Protein AF-A0A0Q4KIT4-F1 (afdb_monomer)

pLDDT: mean 71.2, std 20.8, range [32.53, 97.25]

Structure (mmCIF, N/CA/C/O backbone):
data_AF-A0A0Q4KIT4-F1
#
_entry.id   AF-A0A0Q4KIT4-F1
#
loop_
_atom_site.group_PDB
_atom_site.id
_atom_site.type_symbol
_atom_site.label_atom_id
_atom_site.label_alt_id
_atom_site.label_comp_id
_atom_site.label_asym_id
_atom_site.label_entity_id
_atom_site.label_seq_id
_atom_site.pdbx_PDB_ins_code
_atom_site.Cartn_x
_atom_site.Cartn_y
_atom_site.Cartn_z
_atom_site.occupancy
_atom_site.B_iso_or_equiv
_atom_site.auth_seq_id
_atom_site.auth_comp_id
_atom_site.auth_asym_id
_atom_site.auth_atom_id
_atom_site.pdbx_PDB_model_num
ATOM 1 N N . MET A 1 1 ? 17.415 61.884 -56.764 1.00 46.94 1 MET A N 1
ATOM 2 C CA . MET A 1 1 ? 16.977 60.509 -57.090 1.00 46.94 1 MET A CA 1
ATOM 3 C C . MET A 1 1 ? 18.066 59.821 -57.898 1.00 46.94 1 MET A C 1
ATOM 5 O O . MET A 1 1 ? 18.239 60.176 -59.055 1.00 46.94 1 MET A O 1
ATOM 9 N N . LYS A 1 2 ? 18.840 58.935 -57.262 1.00 39.75 2 LYS A N 1
ATOM 10 C CA . LYS A 1 2 ? 19.726 57.921 -57.867 1.00 39.75 2 LYS A CA 1
ATOM 11 C C . LYS A 1 2 ? 20.278 57.074 -56.714 1.00 39.75 2 LYS A C 1
ATOM 13 O O . LYS A 1 2 ? 21.119 57.544 -55.956 1.00 39.75 2 LYS A O 1
ATOM 18 N N . SER A 1 3 ? 19.701 55.887 -56.540 1.00 41.78 3 SER A N 1
ATOM 19 C CA . SER A 1 3 ? 20.171 54.854 -55.615 1.00 41.78 3 SER A CA 1
ATOM 20 C C . SER A 1 3 ? 21.555 54.370 -56.028 1.00 41.78 3 SER A C 1
ATOM 22 O O . SER A 1 3 ? 21.767 54.105 -57.210 1.00 41.78 3 SER A O 1
ATOM 24 N N . LEU A 1 4 ? 22.443 54.151 -55.058 1.00 41.38 4 LEU A N 1
ATOM 25 C CA . LEU A 1 4 ? 23.498 53.154 -55.197 1.00 41.38 4 LEU A CA 1
ATOM 26 C C . LEU A 1 4 ? 23.422 52.189 -54.014 1.00 41.38 4 LEU A C 1
ATOM 28 O O . LEU A 1 4 ? 23.307 52.582 -52.857 1.00 41.38 4 LEU A O 1
ATOM 32 N N . VAL A 1 5 ? 23.386 50.920 -54.389 1.00 39.62 5 VAL A N 1
ATOM 33 C CA . VAL A 1 5 ? 23.070 49.733 -53.607 1.00 39.62 5 VAL A CA 1
ATOM 34 C C . VAL A 1 5 ? 24.291 49.320 -52.782 1.00 39.62 5 VAL A C 1
ATOM 36 O O . VAL A 1 5 ? 25.372 49.142 -53.338 1.00 39.62 5 VAL A O 1
ATOM 39 N N . SER A 1 6 ? 24.114 49.137 -51.471 1.00 37.81 6 SER A N 1
ATOM 40 C CA . SER A 1 6 ? 25.098 48.462 -50.616 1.00 37.81 6 SER A CA 1
ATOM 41 C C . SER A 1 6 ? 25.093 46.962 -50.902 1.00 37.81 6 SER A C 1
ATOM 43 O O . SER A 1 6 ? 24.095 46.277 -50.682 1.00 37.81 6 SER A O 1
ATOM 45 N N . LEU A 1 7 ? 26.231 46.461 -51.374 1.00 34.62 7 LEU A N 1
ATOM 46 C CA . LEU A 1 7 ? 26.541 45.044 -51.518 1.00 34.62 7 LEU A CA 1
ATOM 47 C C . LEU A 1 7 ? 26.865 44.465 -50.129 1.00 34.62 7 LEU A C 1
ATOM 49 O O . LEU A 1 7 ? 27.940 44.713 -49.588 1.00 34.62 7 LEU A O 1
ATOM 53 N N . VAL A 1 8 ? 25.934 43.715 -49.537 1.00 40.38 8 VAL A N 1
ATOM 54 C CA . VAL A 1 8 ? 26.178 42.943 -48.308 1.00 40.38 8 VAL A CA 1
ATOM 55 C C . VAL A 1 8 ? 26.687 41.559 -48.702 1.00 40.38 8 VAL A C 1
ATOM 57 O O . VAL A 1 8 ? 25.965 40.760 -49.296 1.00 40.38 8 VAL A O 1
ATOM 60 N N . LEU A 1 9 ? 27.948 41.286 -48.374 1.00 35.91 9 LEU A N 1
ATOM 61 C CA . LEU A 1 9 ? 28.578 39.976 -48.501 1.00 35.91 9 LEU A CA 1
ATOM 62 C C . LEU A 1 9 ? 28.107 39.096 -47.328 1.00 35.91 9 LEU A C 1
ATOM 64 O O . LEU A 1 9 ? 28.528 39.298 -46.191 1.00 35.91 9 LEU A O 1
ATOM 68 N N . ILE A 1 10 ? 27.212 38.140 -47.583 1.00 42.31 10 ILE A N 1
ATOM 69 C CA . ILE A 1 10 ? 26.771 37.167 -46.574 1.00 42.31 10 ILE A CA 1
ATOM 70 C C . ILE A 1 10 ? 27.754 35.990 -46.593 1.00 42.31 10 ILE A C 1
ATOM 72 O O . ILE A 1 10 ? 27.738 35.174 -47.515 1.00 42.31 10 ILE A O 1
ATOM 76 N N . LEU A 1 11 ? 28.613 35.894 -45.574 1.00 40.62 11 LEU A N 1
ATOM 77 C CA . LEU A 1 11 ? 29.374 34.674 -45.293 1.00 40.62 11 LEU A CA 1
ATOM 78 C C . LEU A 1 11 ? 28.386 33.562 -44.906 1.00 40.62 11 LEU A C 1
ATOM 80 O O . LEU A 1 11 ? 27.768 33.613 -43.845 1.00 40.62 11 LEU A O 1
ATOM 84 N N . SER A 1 12 ? 28.247 32.549 -45.761 1.00 40.22 12 SER A N 1
ATOM 85 C CA . SER A 1 12 ? 27.583 31.293 -45.404 1.00 40.22 12 SER A CA 1
ATOM 86 C C . SER A 1 12 ? 28.529 30.457 -44.545 1.00 40.22 12 SER A C 1
ATOM 88 O O . SER A 1 12 ? 29.557 29.987 -45.030 1.00 40.22 12 SER A O 1
ATOM 90 N N . ALA A 1 13 ? 28.195 30.272 -43.269 1.00 49.78 13 ALA A N 1
ATOM 91 C CA . ALA A 1 13 ? 28.806 29.234 -42.445 1.00 49.78 13 ALA A CA 1
ATOM 92 C C . ALA A 1 13 ? 28.201 27.867 -42.825 1.00 49.78 13 ALA A C 1
ATOM 94 O O . ALA A 1 13 ? 26.991 27.794 -43.062 1.00 49.78 13 ALA A O 1
ATOM 95 N N . PRO A 1 14 ? 28.990 26.779 -42.884 1.00 43.34 14 PRO A N 1
ATOM 96 C CA . PRO A 1 14 ? 28.437 25.452 -43.098 1.00 43.34 14 PRO A CA 1
ATOM 97 C C . PRO A 1 14 ? 27.618 25.056 -41.869 1.00 43.34 14 PRO A C 1
ATOM 99 O O . PRO A 1 14 ? 28.140 24.974 -40.757 1.00 43.34 14 PRO A O 1
ATOM 102 N N . VAL A 1 15 ? 26.323 24.812 -42.075 1.00 44.78 15 VAL A N 1
ATOM 103 C CA . VAL A 1 15 ? 25.481 24.156 -41.079 1.00 44.78 15 VAL A CA 1
ATOM 104 C C . VAL A 1 15 ? 26.018 22.730 -40.938 1.00 44.78 15 VAL A C 1
ATOM 106 O O . VAL A 1 15 ? 25.915 21.905 -41.846 1.00 44.78 15 VAL A O 1
ATOM 109 N N . THR A 1 16 ? 26.685 22.438 -39.828 1.00 45.00 16 THR A N 1
ATOM 110 C CA . THR A 1 16 ? 26.920 21.058 -39.419 1.00 45.00 16 THR A CA 1
ATOM 111 C C . THR A 1 16 ? 25.546 20.479 -39.119 1.00 45.00 16 THR A C 1
ATOM 113 O O . THR A 1 16 ? 24.891 20.890 -38.162 1.00 45.00 16 THR A O 1
ATOM 116 N N . ALA A 1 17 ? 25.070 19.581 -39.982 1.00 44.62 17 ALA A N 1
ATOM 117 C CA . ALA A 1 17 ? 23.873 18.798 -39.727 1.00 44.62 17 ALA A CA 1
ATOM 118 C C . ALA A 1 17 ? 24.091 18.036 -38.415 1.00 44.62 17 ALA A C 1
ATOM 120 O O . ALA A 1 17 ? 24.861 17.080 -38.355 1.00 44.62 17 ALA A O 1
ATOM 121 N N . GLN A 1 18 ? 23.475 18.522 -37.343 1.00 43.28 18 GLN A N 1
ATOM 122 C CA . GLN A 1 18 ? 23.481 17.841 -36.064 1.00 43.28 18 GLN A CA 1
ATOM 123 C C . GLN A 1 18 ? 22.570 16.626 -36.210 1.00 43.28 18 GLN A C 1
ATOM 125 O O . GLN A 1 18 ? 21.356 16.762 -36.364 1.00 43.28 18 GLN A O 1
ATOM 130 N N . GLU A 1 19 ? 23.185 15.446 -36.244 1.00 43.25 19 GLU A N 1
ATOM 131 C CA . GLU A 1 19 ? 22.492 14.164 -36.272 1.00 43.25 19 GLU A CA 1
ATOM 132 C C . GLU A 1 19 ? 21.469 14.134 -35.122 1.00 43.25 19 GLU A C 1
ATOM 134 O O . GLU A 1 19 ? 21.831 14.445 -33.978 1.00 43.25 19 GLU A O 1
ATOM 139 N N . PRO A 1 20 ? 20.182 13.839 -35.392 1.00 50.75 20 PRO A N 1
ATOM 140 C CA . PRO A 1 20 ? 19.193 13.747 -34.332 1.00 50.75 20 PRO A CA 1
ATOM 141 C C . PRO A 1 20 ? 19.645 12.665 -33.342 1.00 50.75 20 PRO A C 1
ATOM 143 O O . PRO A 1 20 ? 20.083 11.595 -33.779 1.00 50.75 20 PRO A O 1
ATOM 146 N N . PRO A 1 21 ? 19.560 12.909 -32.019 1.00 55.81 21 PRO A N 1
ATOM 147 C CA . PRO A 1 21 ? 19.886 11.878 -31.046 1.00 55.81 21 PRO A CA 1
ATOM 148 C C . PRO A 1 21 ? 19.030 10.642 -31.351 1.00 55.81 21 PRO A C 1
ATOM 150 O O . PRO A 1 21 ? 17.854 10.805 -31.698 1.00 55.81 21 PRO A O 1
ATOM 153 N N . PRO A 1 22 ? 19.594 9.423 -31.262 1.00 54.50 22 PRO A N 1
ATOM 154 C CA . PRO A 1 22 ? 18.859 8.207 -31.566 1.00 54.50 22 PRO A CA 1
ATOM 155 C C . PRO A 1 22 ? 17.566 8.206 -30.757 1.00 54.50 22 PRO A C 1
ATOM 157 O O . PRO A 1 22 ? 17.586 8.258 -29.526 1.00 54.50 22 PRO A O 1
ATOM 160 N N . GLY A 1 23 ? 16.441 8.226 -31.472 1.00 46.50 23 GLY A N 1
ATOM 161 C CA . GLY A 1 23 ? 15.126 8.213 -30.863 1.00 46.50 23 GLY A CA 1
ATOM 162 C C . GLY A 1 23 ? 14.994 6.947 -30.036 1.00 46.50 23 GLY A C 1
ATOM 163 O O . GLY A 1 23 ? 15.114 5.841 -30.565 1.00 46.50 23 GLY A O 1
ATOM 164 N N . ASP A 1 24 ? 14.755 7.113 -28.738 1.00 60.31 24 ASP A N 1
ATOM 165 C CA . ASP A 1 24 ? 14.265 6.032 -27.903 1.00 60.31 24 ASP A CA 1
ATOM 166 C C . ASP A 1 24 ? 12.986 5.517 -28.564 1.00 60.31 24 ASP A C 1
ATOM 168 O O . ASP A 1 24 ? 11.956 6.197 -28.576 1.00 60.31 24 ASP A O 1
ATOM 172 N N . GLY A 1 25 ? 13.081 4.341 -29.189 1.00 61.88 25 GLY A N 1
ATOM 173 C CA . GLY A 1 25 ? 11.941 3.669 -29.799 1.00 61.88 25 GLY A CA 1
ATOM 174 C C . GLY A 1 25 ? 10.791 3.523 -28.796 1.00 61.88 25 GLY A C 1
ATOM 175 O O . GLY A 1 25 ? 10.980 3.754 -27.600 1.00 61.88 25 GLY A O 1
ATOM 176 N N . PRO A 1 26 ? 9.587 3.133 -29.247 1.00 49.41 26 PRO A N 1
ATOM 177 C CA . PRO A 1 26 ? 8.405 3.080 -28.395 1.00 49.41 26 PRO A CA 1
ATOM 178 C C . PRO A 1 26 ? 8.686 2.272 -27.122 1.00 49.41 26 PRO A C 1
ATOM 180 O O . PRO A 1 26 ? 8.769 1.042 -27.131 1.00 49.41 26 PRO A O 1
ATOM 183 N N . ARG A 1 27 ? 8.864 2.987 -26.007 1.00 54.00 27 ARG A N 1
ATOM 184 C CA . ARG A 1 27 ? 9.066 2.388 -24.695 1.00 54.00 27 ARG A CA 1
ATOM 185 C C . ARG A 1 27 ? 7.717 1.873 -24.229 1.00 54.00 27 ARG A C 1
ATOM 187 O O . ARG A 1 27 ? 6.770 2.641 -24.069 1.00 54.00 27 ARG A O 1
ATOM 194 N N . GLY A 1 28 ? 7.623 0.565 -24.002 1.00 42.19 28 GLY A N 1
ATOM 195 C CA . GLY A 1 28 ? 6.468 0.005 -23.311 1.00 42.19 28 GLY A CA 1
ATOM 196 C C . GLY A 1 28 ? 6.307 0.708 -21.961 1.00 42.19 28 GLY A C 1
ATOM 197 O O . GLY A 1 28 ? 7.294 0.918 -21.258 1.00 42.19 28 GLY A O 1
ATOM 198 N N . SER A 1 29 ? 5.073 1.021 -21.565 1.00 52.59 29 SER A N 1
ATOM 199 C CA . SER A 1 29 ? 4.697 1.702 -20.306 1.00 52.59 29 SER A CA 1
ATOM 200 C C . SER A 1 29 ? 5.135 0.986 -19.010 1.00 52.59 29 SER A C 1
ATOM 202 O O . SER A 1 29 ? 4.775 1.384 -17.903 1.00 52.59 29 SER A O 1
ATOM 204 N N . SER A 1 30 ? 5.914 -0.088 -19.142 1.00 46.91 30 SER A N 1
ATOM 205 C CA . SER A 1 30 ? 6.527 -0.869 -18.069 1.00 46.91 30 SER A CA 1
ATOM 206 C C . SER A 1 30 ? 8.003 -0.530 -17.828 1.00 46.91 30 SER A C 1
ATOM 208 O O . SER A 1 30 ? 8.561 -0.993 -16.836 1.00 46.91 30 SER A O 1
ATOM 210 N N . GLN A 1 31 ? 8.652 0.246 -18.704 1.00 42.28 31 GLN A N 1
ATOM 211 C CA . GLN A 1 31 ? 10.050 0.634 -18.518 1.00 42.28 31 GLN A CA 1
ATOM 212 C C . GLN A 1 31 ? 10.141 1.889 -17.648 1.00 42.28 31 GLN A C 1
ATOM 214 O O . GLN A 1 31 ? 9.810 2.993 -18.069 1.00 42.28 31 GLN A O 1
ATOM 219 N N . ILE A 1 32 ? 10.567 1.682 -16.407 1.00 49.53 32 ILE A N 1
ATOM 220 C CA . ILE A 1 32 ? 10.890 2.733 -15.444 1.00 49.53 32 ILE A CA 1
ATOM 221 C C . ILE A 1 32 ? 12.335 3.179 -15.708 1.00 49.53 32 ILE A C 1
ATOM 223 O O . ILE A 1 32 ? 13.189 2.343 -16.016 1.00 49.53 32 ILE A O 1
ATOM 227 N N . ALA A 1 33 ? 12.621 4.476 -15.580 1.00 41.47 33 ALA A N 1
ATOM 228 C CA . ALA A 1 33 ? 13.988 4.985 -15.633 1.00 41.47 33 ALA A CA 1
ATOM 229 C C . ALA A 1 33 ? 14.858 4.324 -14.544 1.00 41.47 33 ALA A C 1
ATOM 231 O O . ALA A 1 33 ? 14.407 4.091 -13.419 1.00 41.47 33 ALA A O 1
ATOM 232 N N . ALA A 1 34 ? 16.116 4.017 -14.865 1.00 32.91 34 ALA A N 1
ATOM 233 C CA . ALA A 1 34 ? 17.053 3.448 -13.902 1.00 32.91 34 ALA A CA 1
ATOM 234 C C . ALA A 1 34 ? 17.213 4.396 -12.694 1.00 32.91 34 ALA A C 1
ATOM 236 O O . ALA A 1 34 ? 17.776 5.478 -12.827 1.00 32.91 34 ALA A O 1
ATOM 237 N N . GLY A 1 35 ? 16.693 3.997 -11.527 1.00 39.31 35 GLY A N 1
ATOM 238 C CA . GLY A 1 35 ? 16.792 4.751 -10.268 1.00 39.31 35 GLY A CA 1
ATOM 239 C C . GLY A 1 35 ? 15.460 5.078 -9.581 1.00 39.31 35 GLY A C 1
ATOM 240 O O . GLY A 1 35 ? 15.461 5.385 -8.391 1.00 39.31 35 GLY A O 1
ATOM 241 N N . GLU A 1 36 ? 14.316 4.962 -10.262 1.00 44.75 36 GLU A N 1
ATOM 242 C CA . GLU A 1 36 ? 13.014 5.215 -9.632 1.00 44.75 36 GLU A CA 1
ATOM 243 C C . GLU A 1 36 ? 12.508 3.958 -8.901 1.00 44.75 36 GLU A C 1
ATOM 245 O O . GLU A 1 36 ? 11.977 3.009 -9.483 1.00 44.75 36 GLU A O 1
ATOM 250 N N . ALA A 1 37 ? 12.714 3.927 -7.582 1.00 52.34 37 ALA A N 1
ATOM 251 C CA . ALA A 1 37 ? 12.231 2.848 -6.730 1.00 52.34 37 ALA A CA 1
ATOM 252 C C . ALA A 1 37 ? 10.699 2.915 -6.597 1.00 52.34 37 ALA A C 1
ATOM 254 O O . ALA A 1 37 ? 10.146 3.743 -5.866 1.00 52.34 37 ALA A O 1
ATOM 255 N N . ARG A 1 38 ? 9.997 2.011 -7.287 1.00 69.88 38 ARG A N 1
ATOM 256 C CA . ARG A 1 38 ? 8.551 1.827 -7.131 1.00 69.88 38 ARG A CA 1
ATOM 257 C C . ARG A 1 38 ? 8.290 1.104 -5.813 1.00 69.88 38 ARG A C 1
ATOM 259 O O . ARG A 1 38 ? 8.473 -0.105 -5.714 1.00 69.88 38 ARG A O 1
ATOM 266 N N . PHE A 1 39 ? 7.882 1.848 -4.792 1.00 84.12 39 PHE A N 1
ATOM 267 C CA . PHE A 1 39 ? 7.418 1.240 -3.553 1.00 84.12 39 PHE A CA 1
ATOM 268 C C . PHE A 1 39 ? 6.044 0.601 -3.787 1.00 84.12 39 PHE A C 1
ATOM 270 O O . PHE A 1 39 ? 5.088 1.304 -4.121 1.00 84.12 39 PHE A O 1
ATOM 277 N N . ASP A 1 40 ? 5.961 -0.717 -3.632 1.00 90.69 40 ASP A N 1
ATOM 278 C CA . ASP A 1 40 ? 4.735 -1.509 -3.746 1.00 90.69 40 ASP A CA 1
ATOM 279 C C . ASP A 1 40 ? 4.874 -2.757 -2.869 1.00 90.69 40 ASP A C 1
ATOM 281 O O . ASP A 1 40 ? 5.637 -3.674 -3.186 1.00 90.69 40 ASP A O 1
ATOM 285 N N . VAL A 1 41 ? 4.189 -2.765 -1.729 1.00 9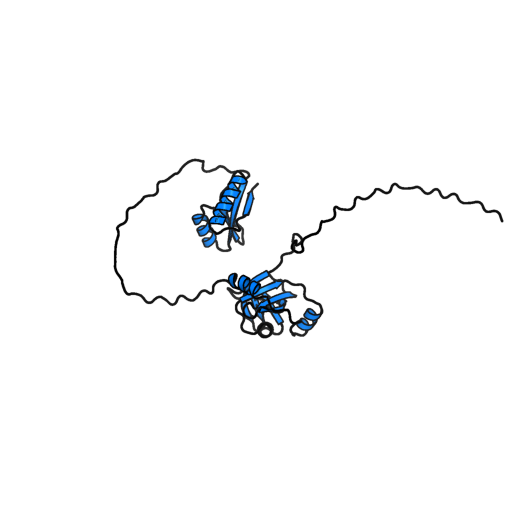2.38 41 VAL A N 1
ATOM 286 C CA . VAL A 1 41 ? 4.271 -3.844 -0.739 1.00 92.38 41 VAL A CA 1
ATOM 287 C C . VAL A 1 41 ? 2.891 -4.393 -0.434 1.00 92.38 41 VAL A C 1
ATOM 289 O O . VAL A 1 41 ? 1.896 -3.674 -0.434 1.00 92.38 41 VAL A O 1
ATOM 292 N N . VAL A 1 42 ? 2.841 -5.688 -0.145 1.00 93.88 42 VAL A N 1
ATOM 293 C CA . VAL A 1 42 ? 1.629 -6.389 0.275 1.00 93.88 42 VAL A CA 1
ATOM 294 C C . VAL A 1 42 ? 1.905 -7.040 1.616 1.00 93.88 42 VAL A C 1
ATOM 296 O O . VAL A 1 42 ? 2.927 -7.704 1.782 1.00 93.88 42 VAL A O 1
ATOM 299 N N . GLY A 1 43 ? 1.005 -6.868 2.572 1.00 93.00 43 GLY A N 1
ATOM 300 C CA . GLY A 1 43 ? 1.175 -7.433 3.902 1.00 93.00 43 GLY A CA 1
ATOM 301 C C . GLY A 1 43 ? 0.011 -7.108 4.816 1.00 93.00 43 GLY A C 1
ATOM 302 O O . GLY A 1 43 ? -1.026 -6.633 4.364 1.00 93.00 43 GLY A O 1
ATOM 303 N N . ARG A 1 44 ? 0.176 -7.384 6.108 1.00 93.50 44 ARG A N 1
ATOM 304 C CA . ARG A 1 44 ? -0.838 -7.041 7.108 1.00 93.50 44 ARG A CA 1
ATOM 305 C C . ARG A 1 44 ? -0.692 -5.591 7.547 1.00 93.50 44 ARG A C 1
ATOM 307 O O . ARG A 1 44 ? 0.433 -5.146 7.781 1.00 93.50 44 ARG A O 1
ATOM 314 N N . ALA A 1 45 ? -1.808 -4.890 7.672 1.00 93.44 45 ALA A N 1
ATOM 315 C CA . ALA A 1 45 ? -1.866 -3.602 8.348 1.00 93.44 45 ALA A CA 1
ATOM 316 C C . ALA A 1 45 ? -2.412 -3.765 9.768 1.00 93.44 45 ALA A C 1
ATOM 318 O O . ALA A 1 45 ? -2.897 -4.830 10.141 1.00 93.44 45 ALA A O 1
ATOM 319 N N . ASP A 1 46 ? -2.257 -2.725 10.570 1.00 94.12 46 ASP A N 1
ATOM 320 C CA . ASP A 1 46 ? -3.068 -2.518 11.765 1.00 94.12 46 ASP A CA 1
ATOM 321 C C . ASP A 1 46 ? -3.544 -1.067 11.796 1.00 94.12 46 ASP A C 1
ATOM 323 O O . ASP A 1 46 ? -3.141 -0.258 10.953 1.00 94.12 46 ASP A O 1
ATOM 327 N N . VAL A 1 47 ? -4.381 -0.732 12.772 1.00 93.69 47 VAL A N 1
ATOM 328 C CA . VAL A 1 47 ? -4.912 0.624 12.935 1.00 93.69 47 VAL A CA 1
ATOM 329 C C . VAL A 1 47 ? -4.139 1.378 14.019 1.00 93.69 47 VAL A C 1
ATOM 331 O O . VAL A 1 47 ? -3.901 0.855 15.104 1.00 93.69 47 VAL A O 1
ATOM 334 N N . ALA A 1 48 ? -3.764 2.623 13.732 1.00 90.94 48 ALA A N 1
ATOM 335 C CA . ALA A 1 48 ? -3.157 3.559 14.667 1.00 90.94 48 ALA A CA 1
ATOM 336 C C . ALA A 1 48 ? -4.128 4.696 15.011 1.00 90.94 48 ALA A C 1
ATOM 338 O O . ALA A 1 48 ? -4.859 5.204 14.156 1.00 90.94 48 ALA A O 1
ATOM 339 N N . GLN A 1 49 ? -4.097 5.123 16.274 1.00 90.25 49 GLN A N 1
ATOM 340 C CA . GLN A 1 49 ? -4.853 6.268 16.783 1.00 90.25 49 GLN A CA 1
ATOM 341 C C . GLN A 1 49 ? -4.211 7.575 16.293 1.00 90.25 49 GLN A C 1
ATOM 343 O O . GLN A 1 49 ? -3.436 8.208 17.005 1.00 90.25 49 GLN A O 1
ATOM 348 N N . MET A 1 50 ? -4.510 7.957 15.052 1.00 89.75 50 MET A N 1
ATOM 349 C CA . MET A 1 50 ? -4.088 9.225 14.457 1.00 89.75 50 MET A CA 1
ATOM 350 C C . MET A 1 50 ? -5.229 9.831 13.626 1.00 89.75 50 MET A C 1
ATOM 352 O O . MET A 1 50 ? -5.942 9.075 12.961 1.00 89.75 50 MET A O 1
ATOM 356 N N . PRO A 1 51 ? -5.431 11.160 13.671 1.00 87.81 51 PRO A N 1
ATOM 357 C CA . PRO A 1 51 ? -6.525 11.816 12.960 1.00 87.81 51 PRO A CA 1
ATOM 358 C C . PRO A 1 51 ? -6.223 11.989 11.468 1.00 87.81 51 PRO A C 1
ATOM 360 O O . PRO A 1 51 ? -5.066 12.134 11.072 1.00 87.81 51 PRO A O 1
ATOM 363 N N . GLY A 1 52 ? -7.271 12.065 10.648 1.00 93.00 52 GLY A N 1
ATOM 364 C CA . GLY A 1 52 ? -7.181 12.286 9.207 1.00 93.00 52 GLY A CA 1
ATOM 365 C C . GLY A 1 52 ? -6.821 11.020 8.436 1.00 93.00 52 GLY A C 1
ATOM 366 O O . GLY A 1 52 ? -6.669 9.943 9.002 1.00 93.00 52 GLY A O 1
ATOM 367 N N . ILE A 1 53 ? -6.664 11.126 7.117 1.00 96.25 53 ILE A N 1
ATOM 368 C CA . ILE A 1 53 ? -6.397 9.976 6.241 1.00 96.25 53 ILE A CA 1
ATOM 369 C C . ILE A 1 53 ? -4.883 9.777 6.076 1.00 96.25 53 ILE A C 1
ATOM 371 O O . ILE A 1 53 ? -4.247 10.392 5.212 1.00 96.25 53 ILE A O 1
ATOM 375 N N . PHE A 1 54 ? -4.305 8.910 6.910 1.00 96.25 54 PHE A N 1
ATOM 376 C CA . PHE A 1 54 ? -2.865 8.659 6.960 1.00 96.25 54 PHE A CA 1
ATOM 377 C C . PHE A 1 54 ? -2.516 7.174 6.909 1.00 96.25 54 PHE A C 1
ATOM 379 O O . PHE A 1 54 ? -3.283 6.301 7.321 1.00 96.25 54 PHE A O 1
ATOM 386 N N . VAL A 1 55 ? -1.303 6.914 6.429 1.00 96.75 55 VAL A N 1
ATOM 387 C CA . VAL A 1 55 ? -0.628 5.625 6.513 1.00 96.75 55 VAL A CA 1
ATOM 388 C C . VAL A 1 55 ? 0.822 5.824 6.944 1.00 96.75 55 VAL A C 1
ATOM 390 O O . VAL A 1 55 ? 1.530 6.672 6.407 1.00 96.75 55 VAL A O 1
ATOM 393 N N . ILE A 1 56 ? 1.281 5.013 7.887 1.00 96.12 56 ILE A N 1
ATOM 394 C CA . ILE A 1 56 ? 2.700 4.836 8.208 1.00 96.12 56 ILE A CA 1
ATOM 395 C C . ILE A 1 56 ? 3.128 3.534 7.544 1.00 96.12 56 ILE A C 1
ATOM 397 O O . ILE A 1 56 ? 2.453 2.520 7.711 1.00 96.12 56 ILE A O 1
ATOM 401 N N . ALA A 1 57 ? 4.223 3.520 6.787 1.00 92.19 57 ALA A N 1
ATOM 402 C CA . ALA A 1 57 ? 4.687 2.307 6.119 1.00 92.19 57 ALA A CA 1
ATOM 403 C C . ALA A 1 57 ? 6.214 2.262 6.006 1.00 92.19 57 ALA A C 1
ATOM 405 O O . ALA A 1 57 ? 6.864 3.246 5.652 1.00 92.19 57 ALA A O 1
ATOM 406 N N . ARG A 1 58 ? 6.798 1.088 6.283 1.00 80.00 58 ARG A N 1
ATOM 407 C CA . ARG A 1 58 ? 8.259 0.907 6.284 1.00 80.00 58 ARG A CA 1
ATOM 408 C C . ARG A 1 58 ? 8.811 1.125 4.882 1.00 80.00 58 ARG A C 1
ATOM 410 O O . ARG A 1 58 ? 8.445 0.388 3.976 1.00 80.00 58 ARG A O 1
ATOM 417 N N . GLY A 1 59 ? 9.730 2.075 4.722 1.00 81.06 59 GLY A N 1
ATOM 418 C CA . GLY A 1 59 ? 10.393 2.359 3.443 1.00 81.06 59 GLY A CA 1
ATOM 419 C C . GLY A 1 59 ? 9.654 3.346 2.531 1.00 81.06 59 GLY A C 1
ATOM 420 O O . GLY A 1 59 ? 10.119 3.588 1.418 1.00 81.06 59 GLY A O 1
ATOM 421 N N . LEU A 1 60 ? 8.544 3.936 2.988 1.00 84.94 60 LEU A N 1
ATOM 422 C CA . LEU A 1 60 ? 7.933 5.109 2.361 1.00 84.94 60 LEU A CA 1
ATOM 423 C C . LEU A 1 60 ? 8.383 6.382 3.097 1.00 84.94 60 LEU A C 1
ATOM 425 O O . LEU A 1 60 ? 8.250 6.438 4.317 1.00 84.94 60 LEU A O 1
ATOM 429 N N . PRO A 1 61 ? 8.893 7.409 2.394 1.00 81.44 61 PRO A N 1
ATOM 430 C CA . PRO A 1 61 ? 9.244 8.675 3.026 1.00 81.44 61 PRO A CA 1
ATOM 431 C C . PRO A 1 61 ? 7.983 9.442 3.445 1.00 81.44 61 PRO A C 1
ATOM 433 O O . PRO A 1 61 ? 7.046 9.587 2.650 1.00 81.44 61 PRO A O 1
ATOM 436 N N . ALA A 1 62 ? 7.987 9.959 4.674 1.00 88.38 62 ALA A N 1
ATOM 437 C CA . ALA A 1 62 ? 6.939 10.835 5.184 1.00 88.38 62 ALA A CA 1
ATOM 438 C C . ALA A 1 62 ? 6.767 12.094 4.313 1.00 88.38 62 ALA A C 1
ATOM 440 O O . ALA A 1 62 ? 7.698 12.541 3.639 1.00 88.38 62 ALA A O 1
ATOM 441 N N . GLY A 1 63 ? 5.556 12.655 4.301 1.00 85.12 63 GLY A N 1
ATOM 442 C CA . GLY A 1 63 ? 5.193 13.808 3.465 1.00 85.12 63 GLY A CA 1
ATOM 443 C C . GLY A 1 63 ? 4.872 13.460 2.005 1.00 85.12 63 GLY A C 1
ATOM 444 O O . GLY A 1 63 ? 4.530 14.345 1.221 1.00 85.12 63 GLY A O 1
ATOM 445 N N . GLY A 1 64 ? 4.967 12.181 1.629 1.00 90.25 64 GLY A N 1
ATOM 446 C CA . GLY A 1 64 ? 4.485 11.661 0.352 1.00 90.25 64 GLY A CA 1
ATOM 447 C C . GLY A 1 64 ? 3.028 11.191 0.399 1.00 90.25 64 GLY A C 1
ATOM 448 O O . GLY A 1 64 ? 2.315 11.384 1.383 1.00 90.25 64 GLY A O 1
ATOM 449 N N . TYR A 1 65 ? 2.611 10.504 -0.665 1.00 94.44 65 TYR A N 1
ATOM 450 C CA . TYR A 1 65 ? 1.284 9.900 -0.778 1.00 94.44 65 TYR A CA 1
ATOM 451 C C . TYR A 1 65 ? 1.389 8.422 -1.140 1.00 94.44 65 TYR A C 1
ATOM 453 O O . TYR A 1 65 ? 2.281 7.998 -1.890 1.00 94.44 65 TYR A O 1
ATOM 461 N N . ALA A 1 66 ? 0.446 7.640 -0.631 1.00 95.19 66 ALA A N 1
ATOM 462 C CA . ALA A 1 66 ? 0.333 6.229 -0.942 1.00 95.19 66 ALA A CA 1
ATOM 463 C C . ALA A 1 66 ? -1.092 5.871 -1.357 1.00 95.19 66 ALA A C 1
ATOM 465 O O . ALA A 1 66 ? -2.070 6.319 -0.768 1.00 95.19 66 ALA A O 1
ATOM 466 N N . GLU A 1 67 ? -1.188 5.025 -2.372 1.00 94.88 67 GLU A N 1
ATOM 467 C CA . GLU A 1 67 ? -2.389 4.280 -2.699 1.00 94.88 67 GLU A CA 1
ATOM 468 C C . GLU A 1 67 ? -2.447 3.051 -1.796 1.00 94.88 67 GLU A C 1
ATOM 470 O O . GLU A 1 67 ? -1.539 2.213 -1.814 1.00 94.88 67 GLU A O 1
ATOM 475 N N . VAL A 1 68 ? -3.511 2.947 -1.008 1.00 95.62 68 VAL A N 1
ATOM 476 C CA . VAL A 1 68 ? -3.752 1.824 -0.104 1.00 95.62 68 VAL A CA 1
ATOM 477 C C . VAL A 1 68 ? -4.971 1.070 -0.600 1.00 95.62 68 VAL A C 1
ATOM 479 O O . VAL A 1 68 ? -6.036 1.657 -0.753 1.00 95.62 68 VAL A O 1
ATOM 482 N N . THR A 1 69 ? -4.815 -0.226 -0.856 1.00 95.44 69 THR A N 1
ATOM 483 C CA . THR A 1 69 ? -5.921 -1.121 -1.220 1.00 95.44 69 THR A CA 1
ATOM 484 C C . THR A 1 69 ? -6.145 -2.130 -0.108 1.00 95.44 69 THR A C 1
ATOM 486 O O . THR A 1 69 ? -5.234 -2.899 0.210 1.00 95.44 69 THR A O 1
ATOM 489 N N . ALA A 1 70 ? -7.351 -2.159 0.454 1.00 95.69 70 ALA A N 1
ATOM 490 C CA . ALA A 1 70 ? -7.767 -3.209 1.372 1.00 95.69 70 ALA A CA 1
ATOM 491 C C . ALA A 1 70 ? -8.036 -4.486 0.578 1.00 95.69 70 ALA A C 1
ATOM 493 O O . ALA A 1 70 ? -8.848 -4.508 -0.345 1.00 95.69 70 ALA A O 1
ATOM 494 N N . LEU A 1 71 ? -7.336 -5.567 0.917 1.00 94.19 71 LEU A N 1
ATOM 495 C CA . LEU A 1 71 ? -7.446 -6.803 0.153 1.00 94.19 71 LEU A CA 1
ATOM 496 C C . LEU A 1 71 ? -8.736 -7.552 0.440 1.00 94.19 71 LEU A C 1
ATOM 498 O O . LEU A 1 71 ? -9.112 -8.376 -0.380 1.00 94.19 71 LEU A O 1
ATOM 502 N N . ASP A 1 72 ? -9.411 -7.294 1.555 1.00 90.56 72 ASP A N 1
ATOM 503 C CA . ASP A 1 72 ? -10.659 -7.973 1.905 1.00 90.56 72 ASP A CA 1
ATOM 504 C C . ASP A 1 72 ? -11.844 -7.377 1.135 1.00 90.56 72 ASP A C 1
ATOM 506 O O . ASP A 1 72 ? -12.585 -8.118 0.491 1.00 90.56 72 ASP A O 1
ATOM 510 N N . THR A 1 73 ? -11.947 -6.045 1.103 1.00 90.06 73 THR A N 1
ATOM 511 C CA . THR A 1 73 ? -13.036 -5.310 0.437 1.00 90.06 73 THR A CA 1
ATOM 512 C C . THR A 1 73 ? -12.745 -4.969 -1.022 1.00 90.06 73 THR A C 1
ATOM 514 O O . THR A 1 73 ? -13.671 -4.754 -1.794 1.00 90.06 73 THR A O 1
ATOM 517 N N . GLY A 1 74 ? -11.471 -4.906 -1.415 1.00 92.88 74 GLY A N 1
ATOM 518 C CA . GLY A 1 74 ? -11.054 -4.387 -2.717 1.00 92.88 74 GLY A CA 1
ATOM 519 C C . GLY A 1 74 ? -10.992 -2.866 -2.794 1.00 92.88 74 GLY A C 1
ATOM 520 O O . GLY A 1 74 ? -10.516 -2.345 -3.800 1.00 92.88 74 GLY A O 1
ATOM 521 N N . ARG A 1 75 ? -11.415 -2.160 -1.742 1.00 94.12 75 ARG A N 1
ATOM 522 C CA . ARG A 1 75 ? -11.494 -0.703 -1.742 1.00 94.12 75 ARG A CA 1
ATOM 523 C C . ARG A 1 75 ? -10.110 -0.074 -1.738 1.00 94.12 75 ARG A C 1
ATOM 525 O O . ARG A 1 75 ? -9.211 -0.534 -1.027 1.00 94.12 75 ARG A O 1
ATOM 532 N N . THR A 1 76 ? -9.964 1.009 -2.492 1.00 94.06 76 THR A N 1
ATOM 533 C CA . THR A 1 76 ? -8.698 1.726 -2.647 1.00 94.06 76 THR A CA 1
ATOM 534 C C . THR A 1 76 ? -8.850 3.200 -2.283 1.00 94.06 76 THR A C 1
ATOM 536 O O . THR A 1 76 ? -9.810 3.849 -2.686 1.00 94.06 76 THR A O 1
ATOM 539 N N . ILE A 1 77 ? -7.873 3.744 -1.554 1.00 95.38 77 ILE A N 1
ATOM 540 C CA . ILE A 1 77 ? -7.805 5.165 -1.179 1.00 95.38 77 ILE A CA 1
ATOM 541 C C . ILE A 1 77 ? -6.418 5.745 -1.458 1.00 95.38 77 ILE A C 1
ATOM 543 O O . ILE A 1 77 ? -5.442 5.001 -1.576 1.00 95.38 77 ILE A O 1
ATOM 547 N N . VAL A 1 78 ? -6.320 7.074 -1.514 1.00 96.62 78 VAL A N 1
ATOM 548 C CA . VAL A 1 78 ? -5.053 7.792 -1.302 1.00 96.62 78 VAL A CA 1
ATOM 549 C C . VAL A 1 78 ? -4.956 8.173 0.166 1.00 96.62 78 VAL A C 1
ATOM 551 O O . VAL A 1 78 ? -5.934 8.647 0.735 1.00 96.62 78 VAL A O 1
ATOM 554 N N . ALA A 1 79 ? -3.781 8.004 0.760 1.00 96.12 79 ALA A N 1
ATOM 555 C CA . ALA A 1 79 ? -3.474 8.465 2.105 1.00 96.12 79 ALA A CA 1
ATOM 556 C C . ALA A 1 79 ? -2.169 9.268 2.129 1.00 96.12 79 ALA A C 1
ATOM 558 O O . ALA A 1 79 ? -1.252 9.017 1.337 1.00 96.12 79 ALA A O 1
ATOM 559 N N . ASN A 1 80 ? -2.080 10.218 3.062 1.00 97.25 80 ASN A N 1
ATOM 560 C CA . ASN A 1 80 ? -0.824 10.883 3.392 1.00 97.25 80 ASN A CA 1
ATOM 561 C C . ASN A 1 80 ? 0.130 9.882 4.048 1.00 97.25 80 ASN A C 1
ATOM 563 O O . ASN A 1 80 ? -0.272 9.129 4.936 1.00 97.25 80 ASN A O 1
ATOM 567 N N . VAL A 1 81 ? 1.402 9.905 3.658 1.00 95.81 81 VAL A N 1
ATOM 568 C CA . VAL A 1 81 ? 2.428 9.125 4.350 1.00 95.81 81 VAL A CA 1
ATOM 569 C C . VAL A 1 81 ? 2.879 9.906 5.577 1.00 95.81 81 VAL A C 1
ATOM 571 O O . VAL A 1 81 ? 3.475 10.978 5.447 1.00 95.81 81 VAL A O 1
ATOM 574 N N . ALA A 1 82 ? 2.598 9.368 6.758 1.00 93.25 82 ALA A N 1
ATOM 575 C CA . ALA A 1 82 ? 3.096 9.913 8.011 1.00 93.25 82 ALA A CA 1
ATOM 576 C C . ALA A 1 82 ? 4.427 9.263 8.394 1.00 93.25 82 ALA A C 1
ATOM 578 O O . ALA A 1 82 ? 4.724 8.135 7.989 1.00 93.25 82 ALA A O 1
ATOM 579 N N . ASP A 1 83 ? 5.204 9.978 9.201 1.00 90.25 83 ASP A N 1
ATOM 580 C CA . ASP A 1 83 ? 6.316 9.368 9.916 1.00 90.25 83 ASP A CA 1
ATOM 581 C C . ASP A 1 83 ? 5.794 8.541 11.096 1.00 90.25 83 ASP A C 1
ATOM 583 O O . ASP A 1 83 ? 4.728 8.830 11.648 1.00 90.25 83 ASP A O 1
ATOM 587 N N . GLY A 1 84 ? 6.537 7.507 11.474 1.00 88.81 84 GLY A N 1
ATOM 588 C CA . GLY A 1 84 ? 6.205 6.692 12.634 1.00 88.81 84 GLY A CA 1
ATOM 589 C C . GLY A 1 84 ? 6.666 5.247 12.534 1.00 88.81 84 GLY A C 1
ATOM 590 O O . GLY A 1 84 ? 7.201 4.782 11.523 1.00 88.81 84 GLY A O 1
ATOM 591 N N . GLU A 1 85 ? 6.435 4.512 13.616 1.00 89.75 85 GLU A N 1
ATOM 592 C CA . GLU A 1 85 ? 6.791 3.105 13.699 1.00 89.75 85 GLU A CA 1
ATOM 593 C C . GLU A 1 85 ? 5.695 2.217 13.106 1.00 89.75 85 GLU A C 1
ATOM 595 O O . GLU A 1 85 ? 4.502 2.435 13.303 1.00 89.75 85 GLU A O 1
ATOM 600 N N . VAL A 1 86 ? 6.114 1.170 12.397 1.00 90.94 86 VAL A N 1
ATOM 601 C CA . VAL A 1 86 ? 5.224 0.089 11.975 1.00 90.94 86 VAL A CA 1
ATOM 602 C C . VAL A 1 86 ? 5.436 -1.098 12.896 1.00 90.94 86 VAL A C 1
ATOM 604 O O . VAL A 1 86 ? 6.560 -1.609 12.974 1.00 90.94 86 VAL A O 1
ATOM 607 N N . ALA A 1 87 ? 4.349 -1.550 13.526 1.00 90.00 87 ALA A N 1
ATOM 608 C CA . ALA A 1 87 ? 4.336 -2.699 14.422 1.00 90.00 87 ALA A CA 1
ATOM 609 C C . ALA A 1 87 ? 4.969 -3.951 13.792 1.00 90.00 87 ALA A C 1
ATOM 611 O O . ALA A 1 87 ? 4.957 -4.159 12.572 1.00 90.00 87 ALA A O 1
ATOM 612 N N . GLU A 1 88 ? 5.522 -4.819 14.635 1.00 87.12 88 GLU A N 1
ATOM 613 C CA . GLU A 1 88 ? 6.146 -6.054 14.179 1.00 87.12 88 GLU A CA 1
ATOM 614 C C . GLU A 1 88 ? 5.163 -6.936 13.386 1.00 87.12 88 GLU A C 1
ATOM 616 O O . GLU A 1 88 ? 3.980 -7.065 13.706 1.00 87.12 88 GLU A O 1
ATOM 621 N N . GLY A 1 89 ? 5.643 -7.518 12.284 1.00 87.88 89 GLY A N 1
ATOM 622 C CA . GLY A 1 89 ? 4.815 -8.333 11.392 1.00 87.88 89 GLY A CA 1
ATOM 623 C C . GLY A 1 89 ? 3.765 -7.546 10.596 1.00 87.88 89 GLY A C 1
ATOM 624 O O . GLY A 1 89 ? 2.981 -8.160 9.867 1.00 87.88 89 GLY A O 1
ATOM 625 N N . ARG A 1 90 ? 3.736 -6.210 10.701 1.00 92.31 90 ARG A N 1
ATOM 626 C CA . ARG A 1 90 ? 2.930 -5.325 9.855 1.00 92.31 90 ARG A CA 1
ATOM 627 C C . ARG A 1 90 ? 3.790 -4.653 8.793 1.00 92.31 90 ARG A C 1
ATOM 629 O O . ARG A 1 90 ? 4.996 -4.471 8.951 1.00 92.31 90 ARG A O 1
ATOM 636 N N . VAL A 1 91 ? 3.150 -4.297 7.684 1.00 92.62 91 VAL A N 1
ATOM 637 C CA . VAL A 1 91 ? 3.757 -3.475 6.625 1.00 92.62 91 VAL A CA 1
ATOM 638 C C . VAL A 1 91 ? 3.306 -2.024 6.701 1.00 92.62 91 VAL A C 1
ATOM 640 O O . VAL A 1 91 ? 4.009 -1.151 6.194 1.00 92.62 91 VAL A O 1
ATOM 643 N N . ALA A 1 92 ? 2.165 -1.771 7.347 1.00 94.62 92 ALA A N 1
ATOM 644 C CA . ALA A 1 92 ? 1.608 -0.442 7.494 1.00 94.62 92 ALA A CA 1
ATOM 645 C C . ALA A 1 92 ? 0.766 -0.285 8.767 1.00 94.62 92 ALA A C 1
ATOM 647 O O . ALA A 1 92 ? 0.205 -1.258 9.272 1.00 94.62 92 ALA A O 1
ATOM 648 N N . MET A 1 93 ? 0.657 0.953 9.239 1.00 96.38 93 MET A N 1
ATOM 649 C CA . MET A 1 93 ? -0.306 1.390 10.247 1.00 96.38 93 MET A CA 1
ATOM 650 C C . MET A 1 93 ? -1.240 2.393 9.574 1.00 96.38 93 MET A C 1
ATOM 652 O O . MET A 1 93 ? -0.765 3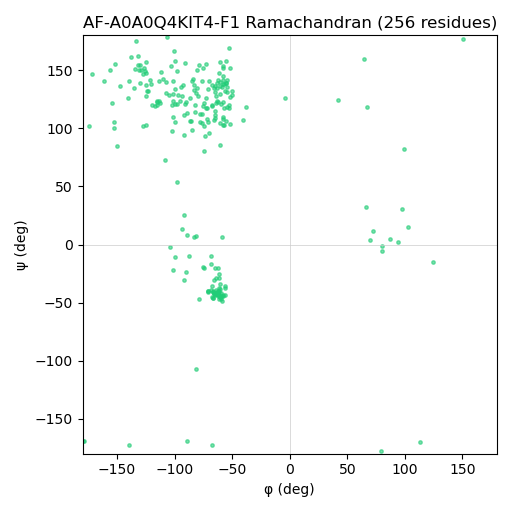.364 8.986 1.00 96.38 93 MET A O 1
ATOM 656 N N . LEU A 1 94 ? -2.543 2.149 9.606 1.00 96.81 94 LEU A N 1
ATOM 657 C CA . LEU A 1 94 ? -3.547 3.022 9.002 1.00 96.81 94 LEU A CA 1
ATOM 658 C C . LEU A 1 94 ? -4.202 3.871 10.077 1.00 96.81 94 LEU A C 1
ATOM 660 O O . LEU A 1 94 ? -4.491 3.369 11.158 1.00 96.81 94 LEU A O 1
ATOM 664 N N . SER A 1 95 ? -4.475 5.136 9.780 1.00 96.25 95 SER A N 1
ATOM 665 C CA . SER A 1 95 ? -5.307 5.938 10.668 1.00 96.25 95 SER A CA 1
ATOM 666 C C . SER A 1 95 ? -6.702 5.334 10.821 1.00 96.25 95 SER A C 1
ATOM 668 O O . SER A 1 95 ? -7.178 4.601 9.946 1.00 96.25 95 SER A O 1
ATOM 670 N N . VAL A 1 96 ? -7.379 5.663 11.922 1.00 95.19 96 VAL A N 1
ATOM 671 C CA . VAL A 1 96 ? -8.761 5.220 12.165 1.00 95.19 96 VAL A CA 1
ATOM 672 C C . VAL A 1 96 ? -9.671 5.651 11.012 1.00 95.19 96 VAL A C 1
ATOM 674 O O . VAL A 1 96 ? -10.425 4.832 10.486 1.00 95.19 96 VAL A O 1
ATOM 677 N N . ASP A 1 97 ? -9.525 6.892 10.545 1.00 95.00 97 ASP A N 1
ATOM 678 C CA . ASP A 1 97 ? -10.316 7.427 9.435 1.00 95.00 97 ASP A CA 1
ATOM 679 C C . ASP A 1 97 ? -9.991 6.716 8.109 1.00 95.00 97 ASP A C 1
ATOM 681 O O . ASP A 1 97 ? -10.897 6.363 7.355 1.00 95.00 97 ASP A O 1
ATOM 685 N N . ALA A 1 98 ? -8.715 6.423 7.825 1.00 95.50 98 ALA A N 1
ATOM 686 C CA . ALA A 1 98 ? -8.324 5.682 6.623 1.00 95.50 98 ALA A CA 1
ATOM 687 C C . ALA A 1 98 ? -8.878 4.248 6.633 1.00 95.50 98 ALA A C 1
ATOM 689 O O . ALA A 1 98 ? -9.397 3.772 5.619 1.00 95.50 98 ALA A O 1
ATOM 690 N N . ALA A 1 99 ? -8.806 3.567 7.779 1.00 95.25 99 ALA A N 1
ATOM 691 C CA . ALA A 1 99 ? -9.380 2.238 7.956 1.00 95.25 99 ALA A CA 1
ATOM 692 C C . ALA A 1 99 ? -10.908 2.257 7.788 1.00 95.25 99 ALA A C 1
ATOM 694 O O . ALA A 1 99 ? -11.462 1.374 7.131 1.00 95.25 99 ALA A O 1
ATOM 695 N N . ALA A 1 100 ? -11.588 3.282 8.312 1.00 94.12 100 ALA A N 1
ATOM 696 C CA . ALA A 1 100 ? -13.029 3.453 8.151 1.00 94.12 100 ALA A CA 1
ATOM 697 C C . ALA A 1 100 ? -13.425 3.608 6.674 1.00 94.12 100 ALA A C 1
ATOM 699 O O . ALA A 1 100 ? -14.316 2.899 6.203 1.00 94.12 100 ALA A O 1
ATOM 700 N N . VAL A 1 101 ? -12.719 4.454 5.912 1.00 94.31 101 VAL A N 1
ATOM 701 C CA . VAL A 1 101 ? -12.986 4.634 4.472 1.00 94.31 101 VAL A CA 1
ATOM 702 C C . VAL A 1 101 ? -12.784 3.321 3.711 1.00 94.31 101 VAL A C 1
ATOM 704 O O . VAL A 1 101 ? -13.602 2.970 2.861 1.00 94.31 101 VAL A O 1
ATOM 707 N N . LEU A 1 102 ? -11.754 2.542 4.059 1.00 93.19 102 LEU A N 1
ATOM 708 C CA . LEU A 1 102 ? -11.465 1.230 3.462 1.00 93.19 102 LEU A CA 1
ATOM 709 C C . LEU A 1 102 ? -12.487 0.128 3.803 1.00 93.19 102 LEU A C 1
ATOM 711 O O . LEU A 1 102 ? -12.476 -0.927 3.160 1.00 93.19 102 LEU A O 1
ATOM 715 N N . GLY A 1 103 ? -13.400 0.379 4.746 1.00 89.69 103 GLY A N 1
ATOM 716 C CA . GLY A 1 103 ? -14.457 -0.551 5.147 1.00 89.69 103 GLY A CA 1
ATOM 717 C C . GLY A 1 103 ? -14.216 -1.289 6.469 1.00 89.69 103 GLY A C 1
ATOM 718 O O . GLY A 1 103 ? -14.915 -2.263 6.728 1.00 89.69 103 GLY A O 1
ATOM 719 N N . GLY A 1 104 ? -13.274 -0.844 7.309 1.00 78.44 104 GLY A N 1
ATOM 720 C CA . GLY A 1 104 ? -13.078 -1.351 8.675 1.00 78.44 104 GLY A CA 1
ATOM 721 C C . GLY A 1 104 ? -11.771 -2.120 8.919 1.00 78.44 104 GLY A C 1
ATOM 722 O O . GLY A 1 104 ? -10.856 -2.077 8.099 1.00 78.44 104 GLY A O 1
ATOM 723 N N . ALA A 1 105 ? -11.687 -2.766 10.097 1.00 56.06 105 ALA A N 1
ATOM 724 C CA . ALA A 1 105 ? -10.493 -3.380 10.706 1.00 56.06 105 ALA A CA 1
ATOM 725 C C . ALA A 1 105 ? -9.569 -4.062 9.685 1.00 56.06 105 ALA A C 1
ATOM 727 O O . ALA A 1 105 ? -9.965 -4.997 8.990 1.00 56.06 105 ALA A O 1
ATOM 728 N N . THR A 1 106 ? -8.331 -3.578 9.568 1.00 65.81 106 THR A N 1
ATOM 729 C CA . THR A 1 106 ? -7.516 -3.883 8.391 1.00 65.81 106 THR A CA 1
ATOM 730 C C . THR A 1 106 ? -6.645 -5.117 8.586 1.00 65.81 106 THR A C 1
ATOM 732 O O . THR A 1 106 ? -5.700 -5.136 9.364 1.00 65.81 106 THR A O 1
ATOM 735 N N . GLY A 1 107 ? -6.990 -6.168 7.840 1.00 82.25 107 GLY A N 1
ATOM 736 C CA . GLY A 1 107 ? -6.195 -7.371 7.643 1.00 82.25 107 GLY A CA 1
ATOM 737 C C . GLY A 1 107 ? -5.117 -7.160 6.579 1.00 82.25 107 GLY A C 1
ATOM 738 O O . GLY A 1 107 ? -4.093 -6.524 6.820 1.00 82.25 107 GLY A O 1
ATOM 739 N N . GLY A 1 108 ? -5.305 -7.750 5.398 1.00 92.81 108 GLY A N 1
ATOM 740 C CA . GLY A 1 108 ? -4.346 -7.636 4.298 1.00 92.81 108 GLY A CA 1
ATOM 741 C C . GLY A 1 108 ? -4.491 -6.329 3.520 1.00 92.81 108 GLY A C 1
ATOM 742 O O . GLY A 1 108 ? -5.595 -5.972 3.118 1.00 92.81 108 GLY A O 1
ATOM 743 N N . VAL A 1 109 ? -3.382 -5.652 3.228 1.00 95.56 109 VAL A N 1
ATOM 744 C CA . VAL A 1 109 ? -3.344 -4.444 2.393 1.00 95.56 109 VAL A CA 1
ATOM 745 C C . VAL A 1 109 ? -2.257 -4.527 1.327 1.00 95.56 109 VAL A C 1
ATOM 747 O O . VAL A 1 109 ? -1.237 -5.200 1.504 1.00 95.56 109 VAL A O 1
ATOM 750 N N . ARG A 1 110 ? -2.455 -3.792 0.231 1.00 95.12 110 ARG A N 1
ATOM 751 C CA . ARG A 1 110 ? -1.388 -3.372 -0.685 1.00 95.12 110 ARG A CA 1
ATOM 752 C C . ARG A 1 110 ? -1.141 -1.881 -0.497 1.00 95.12 110 ARG A C 1
ATOM 754 O O . ARG A 1 110 ? -2.094 -1.109 -0.543 1.00 95.12 110 ARG A O 1
ATOM 761 N N . VAL A 1 111 ? 0.116 -1.488 -0.329 1.00 95.31 111 VAL A N 1
ATOM 762 C CA . VAL A 1 111 ? 0.536 -0.090 -0.200 1.00 95.31 111 VAL A CA 1
ATOM 763 C C . VAL A 1 111 ? 1.502 0.237 -1.325 1.00 95.31 111 VAL A C 1
ATOM 765 O O . VAL A 1 111 ? 2.567 -0.371 -1.433 1.00 95.31 111 VAL A O 1
ATOM 768 N N . ARG A 1 112 ? 1.136 1.212 -2.154 1.00 94.31 112 ARG A N 1
ATOM 769 C CA . ARG A 1 112 ? 1.918 1.653 -3.308 1.00 94.31 112 ARG A CA 1
ATOM 770 C C . ARG A 1 112 ? 2.202 3.149 -3.215 1.00 94.31 112 ARG A C 1
ATOM 772 O O . ARG A 1 112 ? 1.277 3.928 -3.026 1.00 94.31 112 ARG A O 1
ATOM 779 N N . ARG A 1 113 ? 3.449 3.580 -3.429 1.00 92.00 113 ARG A N 1
ATOM 780 C CA . ARG A 1 113 ? 3.768 5.014 -3.573 1.00 92.00 113 ARG A CA 1
ATOM 781 C C . ARG A 1 113 ? 3.128 5.572 -4.840 1.00 92.00 113 ARG A C 1
ATOM 783 O O . ARG A 1 113 ? 3.241 4.969 -5.911 1.00 92.00 113 ARG A O 1
ATOM 790 N N . VAL A 1 114 ? 2.505 6.741 -4.723 1.00 91.94 114 VAL A N 1
ATOM 791 C CA . VAL A 1 114 ? 1.885 7.454 -5.845 1.00 91.94 114 VAL A CA 1
ATOM 792 C C . VAL A 1 114 ? 2.173 8.949 -5.776 1.00 91.94 114 VAL A C 1
ATOM 794 O O . VAL A 1 114 ? 2.525 9.487 -4.728 1.00 91.94 114 VAL A O 1
ATOM 797 N N . VAL A 1 115 ? 1.998 9.619 -6.909 1.00 88.81 115 VAL A N 1
ATOM 798 C CA . VAL A 1 115 ? 1.795 11.068 -6.952 1.00 88.81 115 VAL A CA 1
ATOM 799 C C . VAL A 1 115 ? 0.287 11.295 -6.866 1.00 88.81 115 VAL A C 1
ATOM 801 O O . VAL A 1 115 ? -0.460 10.724 -7.661 1.00 88.81 115 VAL A O 1
ATOM 804 N N . ALA A 1 116 ? -0.167 12.052 -5.868 1.00 86.56 116 ALA A N 1
ATOM 805 C CA . ALA A 1 116 ? -1.585 12.354 -5.683 1.00 86.56 116 ALA A CA 1
ATOM 806 C C . ALA A 1 116 ? -2.041 13.488 -6.613 1.00 86.56 116 ALA A C 1
ATOM 808 O O . ALA A 1 116 ? -1.254 14.375 -6.952 1.00 86.56 116 ALA A O 1
ATOM 809 N N . LEU A 1 117 ? -3.317 13.471 -7.010 1.00 86.50 117 LEU A N 1
ATOM 810 C CA . LEU A 1 117 ? -3.914 14.553 -7.790 1.00 86.50 117 LEU A CA 1
ATOM 811 C C . LEU A 1 117 ? -4.138 15.785 -6.902 1.00 86.50 117 LEU A C 1
ATOM 813 O O . LEU A 1 117 ? -4.320 15.663 -5.694 1.00 86.50 117 LEU A O 1
ATOM 817 N N . ALA A 1 118 ? -4.186 16.983 -7.492 1.00 88.56 118 ALA A N 1
ATOM 818 C CA . ALA A 1 118 ? -4.379 18.226 -6.735 1.00 88.56 118 ALA A CA 1
ATOM 819 C C . ALA A 1 118 ? -5.661 18.223 -5.876 1.00 88.56 118 ALA A C 1
ATOM 821 O O . ALA A 1 118 ? -5.657 18.745 -4.761 1.00 88.56 118 ALA A O 1
ATOM 822 N N . GLN A 1 119 ? -6.734 17.594 -6.368 1.00 88.12 119 GLN A N 1
ATOM 823 C CA . GLN A 1 119 ? -7.989 17.438 -5.628 1.00 88.12 119 GLN A CA 1
ATOM 824 C C . GLN A 1 119 ? -7.832 16.502 -4.422 1.00 88.12 119 GLN A C 1
ATOM 826 O O . GLN A 1 119 ? -8.245 16.870 -3.324 1.00 88.12 119 GLN A O 1
ATOM 831 N N . ASP A 1 120 ? -7.165 15.354 -4.589 1.00 91.19 120 ASP A N 1
ATOM 832 C CA . ASP A 1 120 ? -6.854 14.444 -3.478 1.00 91.19 120 ASP A CA 1
ATOM 833 C C . ASP A 1 120 ? -6.004 15.154 -2.423 1.00 91.19 120 ASP A C 1
ATOM 835 O O . ASP A 1 120 ? -6.303 15.090 -1.236 1.00 91.19 120 ASP A O 1
ATOM 839 N N . ILE A 1 121 ? -4.980 15.898 -2.854 1.00 92.38 121 ILE A N 1
ATOM 840 C CA . ILE A 1 121 ? -4.119 16.684 -1.962 1.00 92.38 121 ILE A CA 1
ATOM 841 C C . ILE A 1 121 ? -4.950 17.685 -1.148 1.00 92.38 121 ILE A C 1
ATOM 843 O O . ILE A 1 121 ? -4.742 17.820 0.058 1.00 92.38 121 ILE A O 1
ATOM 847 N N . ALA A 1 122 ? -5.891 18.389 -1.782 1.00 93.06 122 ALA A N 1
ATOM 848 C CA . ALA A 1 122 ? -6.747 19.355 -1.101 1.00 93.06 122 ALA A CA 1
ATOM 849 C C . ALA A 1 122 ? -7.670 18.687 -0.067 1.00 93.06 122 ALA A C 1
ATOM 851 O O . ALA A 1 122 ? -7.787 19.190 1.052 1.00 93.06 122 ALA A O 1
ATOM 852 N N . GLN A 1 123 ? -8.276 17.543 -0.403 1.00 95.25 123 GLN A N 1
ATOM 853 C CA . GLN A 1 123 ? -9.125 16.801 0.536 1.00 95.25 123 GLN A CA 1
ATOM 854 C C . GLN A 1 123 ? -8.320 16.239 1.708 1.00 95.25 123 GLN A C 1
ATOM 856 O O . GLN A 1 123 ? -8.695 16.440 2.863 1.00 95.25 123 GLN A O 1
ATOM 861 N N . LEU A 1 124 ? -7.170 15.627 1.425 1.00 93.69 124 LEU A N 1
ATOM 862 C CA . LEU A 1 124 ? -6.270 15.070 2.431 1.00 93.69 124 LEU A CA 1
ATOM 863 C C . LEU A 1 124 ? -5.758 16.134 3.407 1.00 93.69 124 LEU A C 1
ATOM 865 O O . LEU A 1 124 ? -5.678 15.875 4.607 1.00 93.69 124 LEU A O 1
ATOM 869 N N . ARG A 1 125 ? -5.460 17.350 2.927 1.00 92.19 125 ARG A N 1
ATOM 870 C CA . ARG A 1 125 ? -5.112 18.500 3.785 1.00 92.19 125 ARG A CA 1
ATOM 871 C C . ARG A 1 125 ? -6.270 18.956 4.669 1.00 92.19 125 ARG A C 1
ATOM 873 O O . ARG A 1 125 ? -6.030 19.438 5.769 1.00 92.19 125 ARG A O 1
ATOM 880 N N . ALA A 1 126 ? -7.508 18.789 4.210 1.00 93.31 126 ALA A N 1
ATOM 881 C CA . ALA A 1 126 ? -8.711 19.048 4.997 1.00 93.31 126 ALA A CA 1
ATOM 882 C C . ALA A 1 126 ? -9.111 17.866 5.907 1.00 93.31 126 ALA A C 1
ATOM 884 O O . ALA A 1 126 ? -10.192 17.896 6.493 1.00 93.31 126 ALA A O 1
ATOM 885 N N . GLY A 1 127 ? -8.280 16.818 5.997 1.00 90.25 127 GLY A N 1
ATOM 886 C CA . GLY A 1 127 ? -8.558 15.611 6.779 1.00 90.25 127 GLY A CA 1
ATOM 887 C C . GLY A 1 127 ? -9.632 14.701 6.176 1.00 90.25 127 GLY A C 1
ATOM 888 O O . GLY A 1 127 ? -10.090 13.780 6.842 1.00 90.25 127 GLY A O 1
ATOM 889 N N . ARG A 1 128 ? -10.043 14.943 4.927 1.00 94.00 128 ARG A N 1
ATOM 890 C CA . ARG A 1 128 ? -11.082 14.180 4.226 1.00 94.00 128 ARG A CA 1
ATOM 891 C C . ARG A 1 128 ? -10.479 13.146 3.281 1.00 94.00 128 ARG A C 1
ATOM 893 O O . ARG A 1 128 ? -9.339 13.274 2.835 1.00 94.00 128 ARG A O 1
ATOM 900 N N . ALA A 1 129 ? -11.268 12.122 2.961 1.00 91.75 129 ALA A N 1
ATOM 901 C CA . ALA A 1 129 ? -10.924 11.172 1.911 1.00 91.75 129 ALA A CA 1
ATOM 902 C C . ALA A 1 129 ? -10.830 11.880 0.552 1.00 91.75 129 ALA A C 1
ATOM 904 O O . ALA A 1 129 ? -11.615 12.784 0.262 1.00 91.75 129 ALA A O 1
ATOM 905 N N . GLY A 1 130 ? -9.859 11.457 -0.260 1.00 88.56 130 GLY A N 1
ATOM 906 C CA . GLY A 1 130 ? -9.776 11.840 -1.669 1.00 88.56 130 GLY A CA 1
ATOM 907 C C . GLY A 1 130 ? -10.918 11.246 -2.498 1.00 88.56 130 GLY A C 1
ATOM 908 O O . GLY A 1 130 ? -11.838 10.622 -1.962 1.00 88.56 130 GLY A O 1
ATOM 909 N N . GLU A 1 131 ? -10.839 11.420 -3.814 1.00 84.12 131 GLU A N 1
ATOM 910 C CA . GLU A 1 131 ? -11.852 10.886 -4.727 1.00 84.12 131 GLU A CA 1
ATOM 911 C C . GLU A 1 131 ? -11.940 9.351 -4.627 1.00 84.12 131 GLU A C 1
ATOM 913 O O . GLU A 1 131 ? -10.904 8.672 -4.529 1.00 84.12 131 GLU A O 1
ATOM 918 N N . PRO A 1 132 ? -13.157 8.770 -4.664 1.00 78.56 132 PRO A N 1
ATOM 919 C CA . PRO A 1 132 ? -13.328 7.328 -4.706 1.00 78.56 132 PRO A CA 1
ATOM 920 C C . PRO A 1 132 ? -12.577 6.727 -5.890 1.00 78.56 132 PRO A C 1
ATOM 922 O O . PRO A 1 132 ? -12.684 7.181 -7.031 1.00 78.56 132 PRO A O 1
ATOM 925 N N . ARG A 1 133 ? -11.822 5.664 -5.621 1.00 85.00 133 ARG A N 1
ATOM 926 C CA . ARG A 1 133 ? -11.129 4.907 -6.663 1.00 85.00 133 ARG A CA 1
ATOM 927 C C . ARG A 1 133 ? -11.937 3.670 -7.031 1.00 85.00 133 ARG A C 1
ATOM 929 O O . ARG A 1 133 ? -12.607 3.120 -6.157 1.00 85.00 133 ARG A O 1
ATOM 936 N N . PRO A 1 134 ? -11.859 3.207 -8.292 1.00 87.88 134 PRO A N 1
ATOM 937 C CA . PRO A 1 134 ? -12.433 1.925 -8.669 1.00 87.88 134 PRO A CA 1
ATOM 938 C C . PRO A 1 134 ? -11.893 0.816 -7.767 1.00 87.88 134 PRO A C 1
ATOM 940 O O . PRO A 1 134 ? -10.685 0.754 -7.518 1.00 87.88 134 PRO A O 1
ATOM 943 N N . ASP A 1 135 ? -12.782 -0.060 -7.310 1.00 89.75 135 ASP A N 1
ATOM 944 C CA . ASP A 1 135 ? -12.386 -1.212 -6.511 1.00 89.75 135 ASP A CA 1
ATOM 945 C C . ASP A 1 135 ? -11.456 -2.136 -7.312 1.00 89.75 135 ASP A C 1
ATOM 947 O O . ASP A 1 135 ? -11.552 -2.288 -8.536 1.00 89.75 135 ASP A O 1
ATOM 951 N N . ALA A 1 136 ? -10.536 -2.784 -6.603 1.00 89.62 136 ALA A N 1
ATOM 952 C CA . ALA A 1 136 ? -9.584 -3.699 -7.202 1.00 89.62 136 ALA A CA 1
ATOM 953 C C . ALA A 1 136 ? -10.296 -4.935 -7.798 1.00 89.62 136 ALA A C 1
ATOM 955 O O . ALA A 1 136 ? -11.071 -5.598 -7.102 1.00 89.62 136 ALA A O 1
ATOM 956 N N . PRO A 1 137 ? -9.988 -5.325 -9.053 1.00 91.31 137 PRO A N 1
ATOM 957 C CA . PRO A 1 137 ? -10.619 -6.480 -9.686 1.00 91.31 137 PRO A CA 1
ATOM 958 C C . PRO A 1 137 ? -10.413 -7.789 -8.897 1.00 91.31 137 PRO A C 1
ATOM 960 O O . PRO A 1 137 ? -9.307 -8.026 -8.391 1.00 91.31 137 PRO A O 1
ATOM 963 N N . PRO A 1 138 ? -11.397 -8.714 -8.867 1.00 89.94 138 PRO A N 1
ATOM 964 C CA . PRO A 1 138 ? -11.316 -9.947 -8.073 1.00 89.94 138 PRO A CA 1
ATOM 965 C C . PRO A 1 138 ? -10.087 -10.817 -8.371 1.00 89.94 138 PRO A C 1
ATOM 967 O O . PRO A 1 138 ? -9.483 -11.381 -7.458 1.00 89.94 138 PRO A O 1
ATOM 970 N N . ALA A 1 139 ? -9.673 -10.896 -9.641 1.00 89.81 139 ALA A N 1
ATOM 971 C CA . ALA A 1 139 ? -8.489 -11.652 -10.048 1.00 89.81 139 ALA A CA 1
ATOM 972 C C . ALA A 1 139 ? -7.190 -11.076 -9.452 1.00 89.81 139 ALA A C 1
ATOM 974 O O . ALA A 1 139 ? -6.324 -11.830 -8.999 1.00 89.81 139 ALA A O 1
ATOM 975 N N . LEU A 1 140 ? -7.071 -9.743 -9.392 1.00 90.50 140 LEU A N 1
ATOM 976 C CA . LEU A 1 140 ? -5.938 -9.072 -8.756 1.00 90.50 140 LEU A CA 1
ATOM 977 C C . LEU A 1 140 ? -5.949 -9.331 -7.248 1.00 90.50 140 LEU A C 1
ATOM 979 O O . LEU A 1 140 ? -4.925 -9.720 -6.691 1.00 90.50 140 LEU A O 1
ATOM 983 N N . LEU A 1 141 ? -7.104 -9.191 -6.595 1.00 93.06 141 LEU A N 1
ATOM 984 C CA . LEU A 1 141 ? -7.243 -9.472 -5.165 1.00 93.06 141 LEU A CA 1
ATOM 985 C C . LEU A 1 141 ? -6.857 -10.910 -4.818 1.00 93.06 141 LEU A C 1
ATOM 987 O O . LEU A 1 141 ? -6.104 -11.129 -3.871 1.00 93.06 141 LEU A O 1
ATOM 991 N N . ALA A 1 142 ? -7.292 -11.890 -5.614 1.00 91.94 142 ALA A N 1
ATOM 992 C CA . ALA A 1 142 ? -6.911 -13.287 -5.429 1.00 91.94 142 ALA A CA 1
ATOM 993 C C . ALA A 1 142 ? -5.387 -13.489 -5.518 1.00 91.94 142 ALA A C 1
ATOM 995 O O . ALA A 1 142 ? -4.808 -14.214 -4.707 1.00 91.94 142 ALA A O 1
ATOM 996 N N . ALA A 1 143 ? -4.719 -12.826 -6.466 1.00 91.38 143 ALA A N 1
ATOM 997 C CA . ALA A 1 143 ? -3.265 -12.878 -6.595 1.00 91.38 143 ALA A CA 1
ATOM 998 C C . ALA A 1 143 ? -2.537 -12.172 -5.434 1.00 91.38 143 ALA A C 1
ATOM 1000 O O . ALA A 1 143 ? -1.523 -12.678 -4.952 1.00 91.38 143 ALA A O 1
ATOM 1001 N N . LEU A 1 144 ? -3.047 -11.030 -4.961 1.00 92.00 144 LEU A N 1
ATOM 1002 C CA . LEU A 1 144 ? -2.456 -10.267 -3.856 1.00 92.00 144 LEU A CA 1
ATOM 1003 C C . LEU A 1 144 ? -2.636 -10.974 -2.507 1.00 92.00 144 LEU A C 1
ATOM 1005 O O . LEU A 1 144 ? -1.689 -11.038 -1.728 1.00 92.00 144 LEU A O 1
ATOM 1009 N N . ARG A 1 145 ? -3.795 -11.589 -2.248 1.00 93.50 145 ARG A N 1
ATOM 1010 C CA . ARG A 1 145 ? -4.042 -12.362 -1.016 1.00 93.50 145 ARG A CA 1
ATOM 1011 C C . ARG A 1 145 ? -3.079 -13.543 -0.870 1.00 93.50 145 ARG A C 1
ATOM 1013 O O . ARG A 1 145 ? -2.628 -13.817 0.234 1.00 93.50 145 ARG A O 1
ATOM 1020 N N . LYS A 1 146 ? -2.672 -14.182 -1.975 1.00 91.19 146 LYS A N 1
ATOM 1021 C CA . LYS A 1 146 ? -1.637 -15.239 -1.973 1.00 91.19 146 LYS A CA 1
ATOM 1022 C C . LYS A 1 146 ? -0.244 -14.741 -1.565 1.00 91.19 146 LYS A C 1
ATOM 1024 O O . LYS A 1 146 ? 0.599 -15.553 -1.203 1.00 91.19 146 LYS A O 1
ATOM 1029 N N . LYS A 1 147 ? 0.017 -13.431 -1.653 1.00 87.94 147 LYS A N 1
ATOM 1030 C CA . LYS A 1 147 ? 1.283 -12.809 -1.231 1.00 87.94 147 LYS A CA 1
ATOM 1031 C C . LYS A 1 147 ? 1.289 -12.424 0.249 1.00 87.94 147 LYS A C 1
ATOM 1033 O O . LYS A 1 147 ? 2.346 -12.050 0.750 1.00 87.94 147 LYS A O 1
ATOM 1038 N N . LEU A 1 148 ? 0.147 -12.485 0.941 1.00 88.19 148 LEU A N 1
ATOM 1039 C CA . LEU A 1 148 ? 0.106 -12.189 2.369 1.00 88.19 148 LEU A CA 1
ATOM 1040 C C . LEU A 1 148 ? 0.920 -13.234 3.142 1.00 88.19 148 LEU A C 1
ATOM 1042 O O . LEU A 1 148 ? 0.789 -14.431 2.873 1.00 88.19 148 LEU A O 1
ATOM 1046 N N . PRO A 1 149 ? 1.737 -12.811 4.121 1.00 74.94 149 PRO A N 1
ATOM 1047 C CA . PRO A 1 149 ? 2.395 -13.754 5.007 1.00 74.94 149 PRO A CA 1
ATOM 1048 C C . PRO A 1 149 ? 1.334 -14.566 5.761 1.00 74.94 149 PRO A C 1
ATOM 1050 O O . PRO A 1 149 ? 0.333 -14.016 6.243 1.00 74.94 149 PRO A O 1
ATOM 1053 N N . ALA A 1 150 ? 1.556 -15.880 5.854 1.00 61.34 150 ALA A N 1
ATOM 1054 C CA . ALA A 1 150 ? 0.715 -16.759 6.653 1.00 61.34 150 ALA A CA 1
ATOM 1055 C C . ALA A 1 150 ? 0.658 -16.222 8.089 1.00 61.34 150 ALA A C 1
ATOM 1057 O O . ALA A 1 150 ? 1.692 -15.889 8.672 1.00 61.34 150 ALA A O 1
ATOM 1058 N N . THR A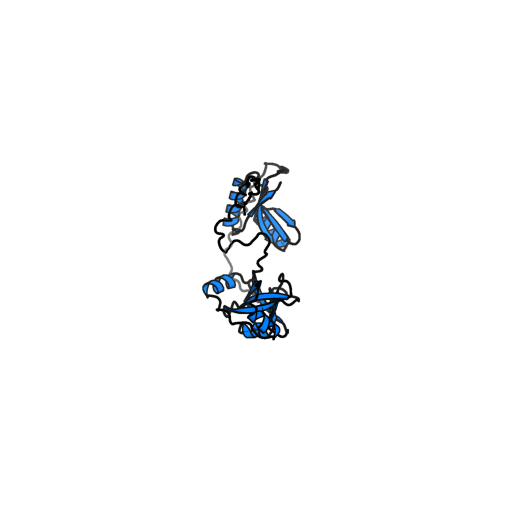 1 151 ? -0.546 -16.105 8.651 1.00 56.25 151 THR A N 1
ATOM 1059 C CA . THR A 1 151 ? -0.686 -15.841 10.086 1.00 56.25 151 THR A CA 1
ATOM 1060 C C . THR A 1 151 ? -0.028 -17.007 10.820 1.00 56.25 151 THR A C 1
ATOM 1062 O O . THR A 1 151 ? -0.371 -18.151 10.507 1.00 56.25 151 THR A O 1
ATOM 1065 N N . PRO A 1 152 ? 0.874 -16.781 11.788 1.00 47.41 152 PRO A N 1
ATOM 1066 C CA . PRO A 1 152 ? 1.174 -17.812 12.762 1.00 47.41 152 PRO A CA 1
ATOM 1067 C C . PRO A 1 152 ? -0.141 -18.111 13.480 1.00 47.41 152 PRO A C 1
ATOM 1069 O O . PRO A 1 152 ? -0.633 -17.295 14.256 1.00 47.41 152 PRO A O 1
ATOM 1072 N N . VAL A 1 153 ? -0.770 -19.239 13.160 1.00 43.59 153 VAL A N 1
ATOM 1073 C CA . VAL A 1 153 ? -1.803 -19.785 14.034 1.00 43.59 153 VAL A CA 1
ATOM 1074 C C . VAL A 1 153 ? -1.036 -20.206 15.287 1.00 43.59 153 VAL A C 1
ATOM 1076 O O . VAL A 1 153 ? -0.092 -20.990 15.142 1.00 43.59 153 VAL A O 1
ATOM 1079 N N . PRO A 1 154 ? -1.334 -19.674 16.488 1.00 43.00 154 PRO A N 1
ATOM 1080 C CA . PRO A 1 154 ? -0.762 -20.240 17.697 1.00 43.00 154 PRO A CA 1
ATOM 1081 C C . PRO A 1 154 ? -1.117 -21.722 17.686 1.00 43.00 154 PRO A C 1
ATOM 1083 O O . PRO A 1 154 ? -2.293 -22.081 17.611 1.00 43.00 154 PRO A O 1
ATOM 1086 N N . ALA A 1 155 ? -0.094 -22.577 17.651 1.00 43.47 155 ALA A N 1
ATOM 1087 C CA . ALA A 1 155 ? -0.291 -24.008 17.725 1.00 43.47 155 ALA A CA 1
ATOM 1088 C C . ALA A 1 155 ? -1.037 -24.275 19.030 1.00 43.47 155 ALA A C 1
ATOM 1090 O O . ALA A 1 155 ? -0.478 -24.120 20.115 1.00 43.47 155 ALA A O 1
ATOM 1091 N N . THR A 1 156 ? -2.315 -24.637 18.933 1.00 45.44 156 THR A N 1
ATOM 1092 C CA . THR A 1 156 ? -2.977 -25.342 20.020 1.00 45.44 156 THR A CA 1
ATOM 1093 C C . THR A 1 156 ? -2.071 -26.533 20.333 1.00 45.44 156 THR A C 1
ATOM 1095 O O . THR A 1 156 ? -1.774 -27.294 19.406 1.00 45.44 156 THR A O 1
ATOM 1098 N N . PRO A 1 157 ? -1.542 -26.672 21.561 1.00 50.06 157 PRO A N 1
ATOM 1099 C CA . PRO A 1 157 ? -0.693 -27.807 21.878 1.00 50.06 157 PRO A CA 1
ATOM 1100 C C . PRO A 1 157 ? -1.509 -29.075 21.602 1.00 50.06 157 PRO A C 1
ATOM 1102 O O . PRO A 1 157 ? -2.609 -29.202 22.149 1.00 50.06 157 PRO A O 1
ATOM 1105 N N . PRO A 1 158 ? -1.051 -29.994 20.731 1.00 46.16 158 PRO A N 1
ATOM 1106 C CA . PRO A 1 158 ? -1.747 -31.252 20.572 1.00 46.16 158 PRO A CA 1
ATOM 1107 C C . PRO A 1 158 ? -1.629 -31.990 21.902 1.00 46.16 158 PRO A C 1
ATOM 1109 O O . PRO A 1 158 ? -0.533 -32.322 22.356 1.00 46.16 158 PRO A O 1
ATOM 1112 N N . ALA A 1 159 ? -2.780 -32.183 22.544 1.00 47.72 159 ALA A N 1
ATOM 1113 C CA . ALA A 1 159 ? -2.917 -33.058 23.688 1.00 47.72 159 ALA A CA 1
ATOM 1114 C C . ALA A 1 159 ? -2.289 -34.416 23.348 1.00 47.72 159 ALA A C 1
ATOM 1116 O O . ALA A 1 159 ? -2.555 -35.006 22.297 1.00 47.72 159 ALA A O 1
ATOM 1117 N N . SER A 1 160 ? -1.417 -34.860 24.246 1.00 49.03 160 SER A N 1
ATOM 1118 C CA . SER A 1 160 ? -0.725 -36.136 24.172 1.00 49.03 160 SER A CA 1
ATOM 1119 C C . SER A 1 160 ? -1.717 -37.301 24.092 1.00 49.03 160 SER A C 1
ATOM 1121 O O . SER A 1 160 ? -2.691 -37.361 24.839 1.00 49.03 160 SER A O 1
ATOM 1123 N N . GLU A 1 161 ? -1.369 -38.246 23.220 1.00 47.03 161 GLU A N 1
ATOM 1124 C CA . GLU A 1 161 ? -1.678 -39.677 23.275 1.00 47.03 161 GLU A CA 1
ATOM 1125 C C . GLU A 1 161 ? -3.132 -40.156 23.122 1.00 47.03 161 GLU A C 1
ATOM 1127 O O . GLU A 1 161 ? -3.952 -40.117 24.038 1.00 47.03 161 GLU A O 1
ATOM 1132 N N . ARG A 1 162 ? -3.334 -40.950 22.061 1.00 45.25 162 ARG A N 1
ATOM 1133 C CA . ARG A 1 162 ? -3.342 -42.409 22.255 1.00 45.25 162 ARG A CA 1
ATOM 1134 C C . ARG A 1 162 ? -2.969 -43.187 20.985 1.00 45.25 162 ARG A C 1
ATOM 1136 O O . ARG A 1 162 ? -3.590 -43.064 19.939 1.00 45.25 162 ARG A O 1
ATOM 1143 N N . LYS A 1 163 ? -1.909 -43.983 21.155 1.00 44.59 163 LYS A N 1
ATOM 1144 C CA . LYS A 1 163 ? -1.484 -45.195 20.437 1.00 44.59 163 LYS A CA 1
ATOM 1145 C C . LYS A 1 163 ? -2.434 -45.729 19.352 1.00 44.59 163 LYS A C 1
ATOM 1147 O O . LYS A 1 163 ? -3.507 -46.226 19.667 1.00 44.59 163 LYS A O 1
ATOM 1152 N N . SER A 1 164 ? -1.885 -45.898 18.149 1.00 42.00 164 SER A N 1
ATOM 1153 C CA . SER A 1 164 ? -1.982 -47.188 17.459 1.00 42.00 164 SER A CA 1
ATOM 1154 C C . SER A 1 164 ? -0.578 -47.627 17.045 1.00 42.00 164 SER A C 1
ATOM 1156 O O . SER A 1 164 ? 0.011 -47.125 16.093 1.00 42.00 164 SER A O 1
ATOM 1158 N N . ALA A 1 165 ? -0.036 -48.556 17.830 1.00 38.69 165 ALA A N 1
ATOM 1159 C CA . ALA A 1 165 ? 0.967 -49.527 17.404 1.00 38.69 165 ALA A CA 1
ATOM 1160 C C . ALA A 1 165 ? 0.415 -50.314 16.191 1.00 38.69 165 ALA A C 1
ATOM 1162 O O . ALA A 1 165 ? -0.797 -50.408 16.036 1.00 38.69 165 ALA A O 1
ATOM 1163 N N . ALA A 1 166 ? 1.164 -50.952 15.302 1.00 38.84 166 ALA A N 1
ATOM 1164 C CA . ALA A 1 166 ? 2.585 -51.062 15.023 1.00 38.84 166 ALA A CA 1
ATOM 1165 C C . ALA A 1 166 ? 2.672 -51.820 13.685 1.00 38.84 166 ALA A C 1
ATOM 1167 O O . ALA A 1 166 ? 1.899 -52.746 13.474 1.00 38.84 166 ALA A O 1
ATOM 1168 N N . THR A 1 167 ? 3.663 -51.522 12.848 1.00 39.62 167 THR A N 1
ATOM 1169 C CA . THR A 1 167 ? 4.445 -52.586 12.196 1.00 39.62 167 THR A CA 1
ATOM 1170 C C . THR A 1 167 ? 5.828 -52.042 11.900 1.00 39.62 167 THR A C 1
ATOM 1172 O O . THR A 1 167 ? 6.061 -51.304 10.946 1.00 39.62 167 THR A O 1
ATOM 1175 N N . SER A 1 168 ? 6.746 -52.416 12.780 1.00 41.03 168 SER A N 1
ATOM 1176 C CA . SER A 1 168 ? 8.178 -52.256 12.638 1.00 41.03 168 SER A CA 1
ATOM 1177 C C . SER A 1 168 ? 8.661 -53.061 11.431 1.00 41.03 168 SER A C 1
ATOM 1179 O O . SER A 1 168 ? 8.536 -54.286 11.411 1.00 41.03 168 SER A O 1
ATOM 1181 N N . ARG A 1 169 ? 9.306 -52.403 10.466 1.00 38.91 169 ARG A N 1
ATOM 1182 C CA . ARG A 1 169 ? 10.386 -53.038 9.705 1.00 38.91 169 ARG A CA 1
ATOM 1183 C C . ARG A 1 169 ? 11.686 -52.302 10.001 1.00 38.91 169 ARG A C 1
ATOM 1185 O O . ARG A 1 169 ? 11.805 -51.092 9.850 1.00 38.91 169 ARG A O 1
ATOM 1192 N N . LYS A 1 170 ? 12.601 -53.103 10.535 1.00 33.94 170 LYS A N 1
ATOM 1193 C CA . LYS A 1 170 ? 13.932 -52.812 11.059 1.00 33.94 170 LYS A CA 1
ATOM 1194 C C . LYS A 1 170 ? 14.845 -52.145 10.007 1.00 33.94 170 LYS A C 1
ATOM 1196 O O . LYS A 1 170 ? 14.659 -52.392 8.817 1.00 33.94 170 LYS A O 1
ATOM 1201 N N . PRO A 1 171 ? 15.845 -51.348 10.431 1.00 38.16 171 PRO A N 1
ATOM 1202 C CA . PRO A 1 171 ? 16.646 -50.493 9.561 1.00 38.16 171 PRO A CA 1
ATOM 1203 C C . PRO A 1 171 ? 17.766 -51.279 8.875 1.00 38.16 171 PRO A C 1
ATOM 1205 O O . PRO A 1 171 ? 18.550 -51.952 9.546 1.00 38.16 171 PRO A O 1
ATOM 1208 N N . ALA A 1 172 ? 17.887 -51.138 7.556 1.00 35.09 172 ALA A N 1
ATOM 1209 C CA . ALA A 1 172 ? 19.124 -51.431 6.846 1.00 35.09 172 ALA A CA 1
ATOM 1210 C C . ALA A 1 172 ? 19.834 -50.102 6.583 1.00 35.09 172 ALA A C 1
ATOM 1212 O O . ALA A 1 172 ? 19.414 -49.293 5.758 1.00 35.09 172 ALA A O 1
ATOM 1213 N N . ALA A 1 173 ? 20.891 -49.874 7.355 1.00 37.53 173 ALA A N 1
ATOM 1214 C CA . ALA A 1 173 ? 21.847 -48.814 7.130 1.00 37.53 173 ALA A CA 1
ATOM 1215 C C . ALA A 1 173 ? 22.456 -48.961 5.730 1.00 37.53 173 ALA A C 1
ATOM 1217 O O . ALA A 1 173 ? 23.168 -49.926 5.462 1.00 37.53 173 ALA A O 1
ATOM 1218 N N . VAL A 1 174 ? 22.236 -47.972 4.866 1.00 34.31 174 VAL A N 1
ATOM 1219 C CA . VAL A 1 174 ? 23.180 -47.679 3.789 1.00 34.31 174 VAL A CA 1
ATOM 1220 C C . VAL A 1 174 ? 23.970 -46.466 4.247 1.00 34.31 174 VAL A C 1
ATOM 1222 O O . VAL A 1 174 ? 23.516 -45.325 4.205 1.00 34.31 174 VAL A O 1
ATOM 1225 N N . ARG A 1 175 ? 25.148 -46.765 4.792 1.00 32.53 175 ARG A N 1
ATOM 1226 C CA . ARG A 1 175 ? 26.223 -45.811 5.058 1.00 32.53 175 ARG A CA 1
ATOM 1227 C C . ARG A 1 175 ? 26.540 -45.068 3.747 1.00 32.53 175 ARG A C 1
ATOM 1229 O O . ARG A 1 175 ? 26.500 -45.699 2.690 1.00 32.53 175 ARG A O 1
ATOM 1236 N N . PRO A 1 176 ? 26.835 -43.758 3.791 1.00 36.53 176 PRO A N 1
ATOM 1237 C CA . PRO A 1 176 ? 27.020 -42.950 2.595 1.00 36.53 176 PRO A CA 1
ATOM 1238 C C . PRO A 1 176 ? 28.221 -43.470 1.805 1.00 36.53 176 PRO A C 1
ATOM 1240 O O . PRO A 1 176 ? 29.335 -43.540 2.328 1.00 36.53 176 PRO A O 1
ATOM 1243 N N . ALA A 1 177 ? 27.998 -43.825 0.542 1.00 36.59 177 ALA A N 1
ATOM 1244 C CA . ALA A 1 177 ? 29.087 -43.903 -0.412 1.00 36.59 177 ALA A CA 1
ATOM 1245 C C . ALA A 1 177 ? 29.536 -42.465 -0.679 1.00 36.59 177 ALA A C 1
ATOM 1247 O O . ALA A 1 177 ? 28.928 -41.724 -1.448 1.00 36.59 177 ALA A O 1
ATOM 1248 N N . SER A 1 178 ? 30.574 -42.081 0.060 1.00 43.06 178 SER A N 1
ATOM 1249 C CA . SER A 1 178 ? 31.548 -41.084 -0.345 1.00 43.06 178 SER A CA 1
ATOM 1250 C C . SER A 1 178 ? 31.864 -41.291 -1.828 1.00 43.06 178 SER A C 1
ATOM 1252 O O . SER A 1 178 ? 32.481 -42.279 -2.217 1.00 43.06 178 SER A O 1
ATOM 1254 N N . ALA A 1 179 ? 31.364 -40.377 -2.651 1.00 36.06 179 ALA A N 1
ATOM 1255 C CA . ALA A 1 179 ? 31.963 -40.041 -3.927 1.00 36.06 179 ALA A CA 1
ATOM 1256 C C . ALA A 1 179 ? 32.569 -38.649 -3.750 1.00 36.06 179 ALA A C 1
ATOM 1258 O O . ALA A 1 179 ? 32.040 -37.637 -4.195 1.00 36.06 179 ALA A O 1
ATOM 1259 N N . GLU A 1 180 ? 33.664 -38.621 -3.007 1.00 48.78 180 GLU A N 1
ATOM 1260 C CA . GLU A 1 180 ? 34.710 -37.618 -3.136 1.00 48.78 180 GLU A CA 1
ATOM 1261 C C . GLU A 1 180 ? 36.022 -38.393 -3.367 1.00 48.78 180 GLU A C 1
ATOM 1263 O O . GLU A 1 180 ? 36.093 -39.549 -2.938 1.00 48.78 180 GLU A O 1
ATOM 1268 N N . PRO A 1 181 ? 37.078 -37.809 -3.970 1.00 50.88 181 PRO A N 1
ATOM 1269 C CA . PRO A 1 181 ? 37.243 -36.386 -4.268 1.00 50.88 181 PRO A CA 1
ATOM 1270 C C . PRO A 1 181 ? 37.883 -36.090 -5.647 1.00 50.88 181 PRO A C 1
ATOM 1272 O O . PRO A 1 181 ? 38.200 -36.976 -6.434 1.00 50.88 181 PRO A O 1
ATOM 1275 N N . VAL A 1 182 ? 38.171 -34.800 -5.848 1.00 38.94 182 VAL A N 1
ATOM 1276 C CA . VAL A 1 182 ? 39.135 -34.205 -6.793 1.00 38.94 182 VAL A CA 1
ATOM 1277 C C . VAL A 1 182 ? 38.533 -33.665 -8.096 1.00 38.94 182 VAL A C 1
ATOM 1279 O O . VAL A 1 182 ? 38.703 -34.213 -9.176 1.00 38.94 182 VAL A O 1
ATOM 1282 N N . VAL A 1 183 ? 38.004 -3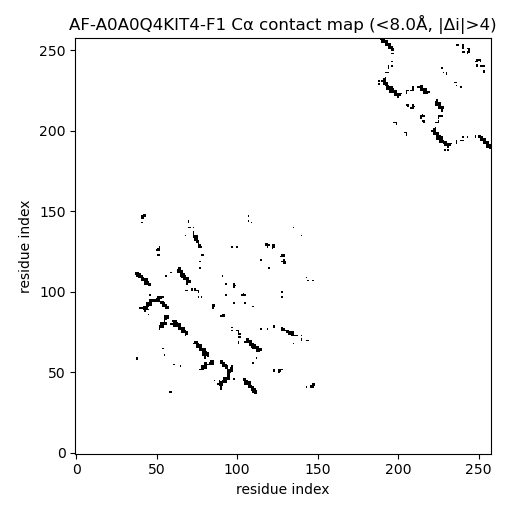2.441 -8.006 1.00 38.72 183 VAL A N 1
ATOM 1283 C CA . VAL A 1 183 ? 38.847 -31.306 -8.412 1.00 38.72 183 VAL A CA 1
ATOM 1284 C C . VAL A 1 183 ? 38.921 -30.310 -7.254 1.00 38.72 183 VAL A C 1
ATOM 1286 O O . VAL A 1 183 ? 37.978 -29.583 -6.974 1.00 38.72 183 VAL A O 1
ATOM 1289 N N . ALA A 1 184 ? 40.068 -30.381 -6.583 1.00 36.28 184 ALA A N 1
ATOM 1290 C CA . ALA A 1 184 ? 40.793 -29.369 -5.823 1.00 36.28 184 ALA A CA 1
ATOM 1291 C C . ALA A 1 184 ? 40.037 -28.386 -4.892 1.00 36.28 184 ALA A C 1
ATOM 1293 O O . ALA A 1 184 ? 39.270 -27.537 -5.355 1.00 36.28 184 ALA A O 1
ATOM 1294 N N . PRO A 1 185 ? 40.408 -28.337 -3.596 1.00 40.88 185 PRO A N 1
ATOM 1295 C CA . PRO A 1 185 ? 40.270 -27.110 -2.827 1.00 40.88 185 PRO A CA 1
ATOM 1296 C C . PRO A 1 185 ? 41.194 -26.053 -3.453 1.00 40.88 185 PRO A C 1
ATOM 1298 O O . PRO A 1 185 ? 42.377 -26.301 -3.667 1.00 40.88 185 PRO A O 1
ATOM 1301 N N . GLY A 1 186 ? 40.666 -24.869 -3.763 1.00 37.53 186 GLY A N 1
ATOM 1302 C CA . GLY A 1 186 ? 41.517 -23.720 -4.087 1.00 37.53 186 GLY A CA 1
ATOM 1303 C C . GLY A 1 186 ? 41.755 -23.412 -5.566 1.00 37.53 186 GLY A C 1
ATOM 1304 O O . GLY A 1 186 ? 42.768 -22.797 -5.889 1.00 37.53 186 GLY A O 1
ATOM 1305 N N . ALA A 1 187 ? 40.813 -23.695 -6.468 1.00 37.47 187 ALA A N 1
ATOM 1306 C CA . ALA A 1 187 ? 40.710 -22.826 -7.637 1.00 37.47 187 ALA A CA 1
ATOM 1307 C C . ALA A 1 187 ? 40.093 -21.506 -7.162 1.00 37.47 187 ALA A C 1
ATOM 1309 O O . ALA A 1 187 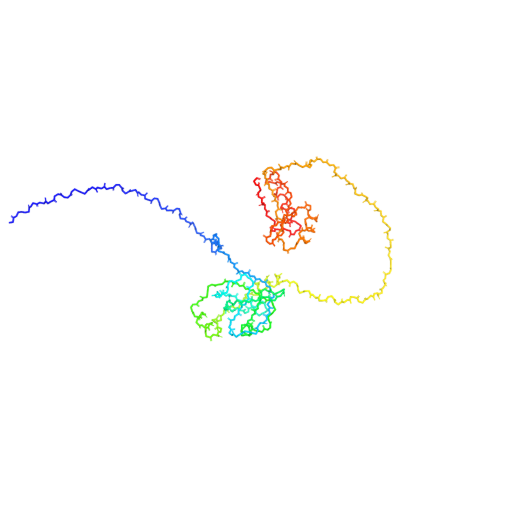? 38.872 -21.367 -7.081 1.00 37.47 187 ALA A O 1
ATOM 1310 N N . VAL A 1 188 ? 40.944 -20.534 -6.820 1.00 43.41 188 VAL A N 1
ATOM 1311 C CA . VAL A 1 188 ? 40.558 -19.123 -6.873 1.00 43.41 188 VAL A CA 1
ATOM 1312 C C . VAL A 1 188 ? 40.202 -18.880 -8.334 1.00 43.41 188 VAL A C 1
ATOM 1314 O O . VAL A 1 188 ? 41.055 -18.545 -9.155 1.00 43.41 188 VAL A O 1
ATOM 1317 N N . VAL A 1 189 ? 38.953 -19.180 -8.689 1.00 46.44 189 VAL A N 1
ATOM 1318 C CA . VAL A 1 189 ? 38.355 -18.758 -9.943 1.00 46.44 189 VAL A CA 1
ATOM 1319 C C . VAL A 1 189 ? 38.487 -17.246 -9.874 1.00 46.44 189 VAL A C 1
ATOM 1321 O O . VAL A 1 189 ? 37.838 -16.601 -9.059 1.00 46.44 189 VAL A O 1
ATOM 1324 N N . ARG A 1 190 ? 39.470 -16.707 -10.601 1.00 50.47 190 ARG A N 1
ATOM 1325 C CA . ARG A 1 190 ? 39.806 -15.284 -10.526 1.00 50.47 190 ARG A CA 1
ATOM 1326 C C . ARG A 1 190 ? 38.715 -14.420 -11.115 1.00 50.47 190 ARG A C 1
ATOM 1328 O O . ARG A 1 190 ? 38.797 -13.245 -10.866 1.00 50.47 190 ARG A O 1
ATOM 1335 N N . SER A 1 191 ? 37.813 -15.019 -11.898 1.00 53.25 191 SER A N 1
ATOM 1336 C CA . SER A 1 191 ? 36.600 -14.456 -12.482 1.00 53.25 191 SER A CA 1
ATOM 1337 C C . SER A 1 191 ? 35.676 -15.601 -12.902 1.00 53.25 191 SER A C 1
ATOM 1339 O O . SER A 1 191 ? 36.137 -16.637 -13.389 1.00 53.25 191 SER A O 1
ATOM 1341 N N . GLY A 1 192 ? 34.371 -15.464 -12.700 1.00 71.25 192 GLY A N 1
ATOM 1342 C CA . GLY A 1 192 ? 33.429 -16.545 -12.984 1.00 71.25 192 GLY A CA 1
ATOM 1343 C C . GLY A 1 192 ? 31.984 -16.165 -12.707 1.00 71.25 192 GLY A C 1
ATOM 1344 O O . GLY A 1 192 ? 31.652 -15.003 -12.483 1.00 71.25 192 GLY A O 1
ATOM 1345 N N . TYR A 1 193 ? 31.104 -17.157 -12.728 1.00 74.19 193 TYR A N 1
ATOM 1346 C CA . TYR A 1 193 ? 29.674 -16.993 -12.512 1.00 74.19 193 TYR A CA 1
ATOM 1347 C C . TYR A 1 193 ? 29.259 -17.684 -11.218 1.00 74.19 193 TYR A C 1
ATOM 1349 O O . TYR A 1 193 ? 29.692 -18.786 -10.920 1.00 74.19 193 TYR A O 1
ATOM 1357 N N . SER A 1 194 ? 28.367 -17.087 -10.449 1.00 76.31 194 SER A N 1
ATOM 1358 C CA . SER A 1 194 ? 27.672 -17.761 -9.355 1.00 76.31 194 SER A CA 1
ATOM 1359 C C . SER A 1 194 ? 26.181 -17.585 -9.537 1.00 76.31 194 SER A C 1
ATOM 1361 O O . SER A 1 194 ? 25.737 -16.582 -10.084 1.00 76.31 194 SER A O 1
ATOM 1363 N N . VAL A 1 195 ? 25.389 -18.524 -9.038 1.00 78.38 195 VAL A N 1
ATOM 1364 C CA . VAL A 1 195 ? 23.930 -18.395 -9.080 1.00 78.38 195 VAL A CA 1
ATOM 1365 C C . VAL A 1 195 ? 23.444 -17.949 -7.710 1.00 78.38 195 VAL A C 1
ATOM 1367 O O . VAL A 1 195 ? 23.498 -18.715 -6.755 1.00 78.38 195 VAL A O 1
ATOM 1370 N N . GLN A 1 196 ? 22.978 -16.711 -7.583 1.00 81.81 196 GLN A N 1
ATOM 1371 C CA . GLN A 1 196 ? 22.315 -16.237 -6.375 1.00 81.81 196 GLN A CA 1
ATOM 1372 C C . GLN A 1 196 ? 20.878 -16.758 -6.357 1.00 81.81 196 GLN A C 1
ATOM 1374 O O . GLN A 1 196 ? 20.052 -16.359 -7.174 1.00 81.81 196 GLN A O 1
ATOM 1379 N N . VAL A 1 197 ? 20.581 -17.647 -5.415 1.00 74.00 197 VAL A N 1
ATOM 1380 C CA . VAL A 1 197 ? 19.268 -18.302 -5.303 1.00 74.00 197 VAL A CA 1
ATOM 1381 C C . VAL A 1 197 ? 18.318 -17.552 -4.379 1.00 74.00 197 VAL A C 1
ATOM 1383 O O . VAL A 1 197 ? 17.110 -17.574 -4.593 1.00 74.00 197 VAL A O 1
ATOM 1386 N N . ALA A 1 198 ? 18.855 -16.863 -3.370 1.00 69.94 198 ALA A N 1
ATOM 1387 C CA . ALA A 1 198 ? 18.065 -16.077 -2.435 1.00 69.94 198 ALA A CA 1
ATOM 1388 C C . ALA A 1 198 ? 18.903 -14.973 -1.780 1.00 69.94 198 ALA A C 1
ATOM 1390 O O . ALA A 1 198 ? 20.104 -15.129 -1.559 1.00 69.94 198 ALA A O 1
ATOM 1391 N N . ALA A 1 199 ? 18.244 -13.872 -1.432 1.00 79.06 199 ALA A N 1
ATOM 1392 C CA . ALA A 1 199 ? 18.727 -12.912 -0.449 1.00 79.06 199 ALA A CA 1
ATOM 1393 C C . ALA A 1 199 ? 17.722 -12.911 0.702 1.00 79.06 199 ALA A C 1
ATOM 1395 O O . ALA A 1 199 ? 16.540 -12.648 0.486 1.00 79.06 199 ALA A O 1
ATOM 1396 N N . VAL A 1 200 ? 18.172 -13.264 1.901 1.00 74.50 200 VAL A N 1
ATOM 1397 C CA . VAL A 1 200 ? 17.312 -13.401 3.080 1.00 74.50 200 VAL A CA 1
ATOM 1398 C C . VAL A 1 200 ? 17.838 -12.545 4.222 1.00 74.50 200 VAL A C 1
ATOM 1400 O O . VAL A 1 200 ? 19.037 -12.338 4.360 1.00 74.50 200 VAL A O 1
ATOM 1403 N N . SER A 1 201 ? 16.938 -12.060 5.068 1.00 63.53 201 SER A N 1
ATOM 1404 C CA . SER A 1 201 ? 17.242 -11.231 6.239 1.00 63.53 201 SER A CA 1
ATOM 1405 C C . SER A 1 201 ? 17.434 -12.049 7.523 1.00 63.53 201 SER A C 1
ATOM 1407 O O . SER A 1 201 ? 17.205 -11.540 8.613 1.00 63.53 201 SER A O 1
ATOM 1409 N N . SER A 1 202 ? 17.825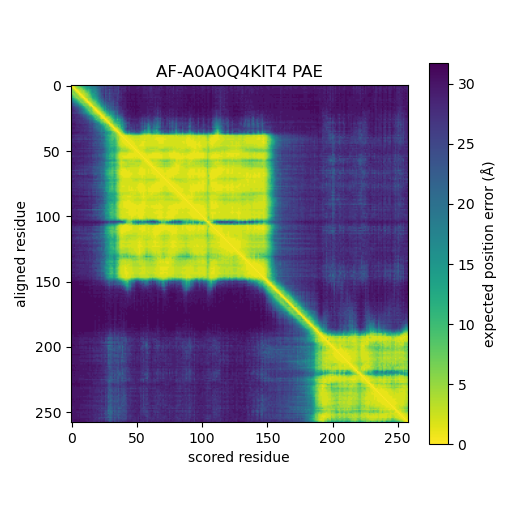 -13.327 7.431 1.00 72.81 202 SER A N 1
ATOM 1410 C CA . SER A 1 202 ? 18.216 -14.151 8.590 1.00 72.81 202 SER A CA 1
ATOM 1411 C C . SER A 1 202 ? 19.413 -15.045 8.249 1.00 72.81 202 SER A C 1
ATOM 1413 O O . SER A 1 202 ? 19.349 -15.798 7.273 1.00 72.81 202 SER A O 1
ATOM 1415 N N . ALA A 1 203 ? 20.481 -14.969 9.054 1.00 67.25 203 ALA A N 1
ATOM 1416 C CA . ALA A 1 203 ? 21.705 -15.757 8.889 1.00 67.25 203 ALA A CA 1
ATOM 1417 C C . ALA A 1 203 ? 21.408 -17.253 8.944 1.00 67.25 203 ALA A C 1
ATOM 1419 O O . ALA A 1 203 ? 21.815 -17.992 8.053 1.00 67.25 203 ALA A O 1
ATOM 1420 N N . ASP A 1 204 ? 20.645 -17.690 9.947 1.00 70.62 204 ASP A N 1
ATOM 1421 C CA . ASP A 1 204 ? 20.301 -19.098 10.146 1.00 70.62 204 ASP A CA 1
ATOM 1422 C C . ASP A 1 204 ? 19.487 -19.662 8.985 1.00 70.62 204 ASP A C 1
ATOM 1424 O O . ASP A 1 204 ? 19.757 -20.765 8.502 1.00 70.62 204 ASP A O 1
ATOM 1428 N N . ARG A 1 205 ? 18.535 -18.879 8.460 1.00 71.69 205 ARG A N 1
ATOM 1429 C CA . ARG A 1 205 ? 17.779 -19.265 7.261 1.00 71.69 205 ARG A CA 1
ATOM 1430 C C . ARG A 1 205 ? 18.670 -19.309 6.024 1.00 71.69 205 ARG A C 1
ATOM 1432 O O . ARG A 1 205 ? 18.543 -20.241 5.233 1.00 71.69 205 ARG A O 1
ATOM 1439 N N . ALA A 1 206 ? 19.591 -18.357 5.869 1.00 72.75 206 ALA A N 1
ATOM 1440 C CA . ALA A 1 206 ? 20.556 -18.367 4.772 1.00 72.75 206 ALA A CA 1
ATOM 1441 C C . ALA A 1 206 ? 21.468 -19.595 4.842 1.00 72.75 206 ALA A C 1
ATOM 1443 O O . ALA A 1 206 ? 21.697 -20.253 3.832 1.00 72.75 206 ALA A O 1
ATOM 1444 N N . MET A 1 207 ? 21.953 -19.926 6.038 1.00 73.19 207 MET A N 1
ATOM 1445 C CA . MET A 1 207 ? 22.879 -21.027 6.273 1.00 73.19 207 MET A CA 1
ATOM 1446 C C . MET A 1 207 ? 22.199 -22.386 6.101 1.00 73.19 207 MET A C 1
ATOM 1448 O O . MET A 1 207 ? 22.761 -23.276 5.465 1.00 73.19 207 MET A O 1
ATOM 1452 N N . THR A 1 208 ? 20.961 -22.525 6.574 1.00 77.62 208 THR A N 1
ATOM 1453 C CA . THR A 1 208 ? 20.131 -23.716 6.339 1.00 77.62 208 THR A CA 1
ATOM 1454 C C . THR A 1 208 ? 19.886 -23.924 4.845 1.00 77.62 208 THR A C 1
ATOM 1456 O O . THR A 1 208 ? 20.069 -25.024 4.326 1.00 77.62 208 THR A O 1
ATOM 1459 N N . LEU A 1 209 ? 19.543 -22.851 4.128 1.00 75.81 209 LEU A N 1
ATOM 1460 C CA . LEU A 1 209 ? 19.292 -22.889 2.691 1.00 75.81 209 LEU A CA 1
ATOM 1461 C C . LEU A 1 209 ? 20.560 -23.200 1.882 1.00 75.81 209 LEU A C 1
ATOM 1463 O O . LEU A 1 209 ? 20.519 -23.993 0.944 1.00 75.81 209 LEU A O 1
ATOM 1467 N N . ALA A 1 210 ? 21.693 -22.612 2.264 1.00 75.69 210 ALA A N 1
ATOM 1468 C CA . ALA A 1 210 ? 22.986 -22.880 1.649 1.00 75.69 210 ALA A CA 1
ATOM 1469 C C . ALA A 1 210 ? 23.376 -24.356 1.795 1.00 75.69 210 ALA A C 1
ATOM 1471 O O . ALA A 1 210 ? 23.731 -24.989 0.805 1.00 75.69 210 ALA A O 1
ATOM 1472 N N . ARG A 1 211 ? 23.208 -24.941 2.988 1.00 77.06 211 ARG A N 1
ATOM 1473 C CA . ARG A 1 211 ? 23.461 -26.373 3.221 1.00 77.06 211 ARG A CA 1
ATOM 1474 C C . ARG A 1 211 ? 22.540 -27.268 2.394 1.00 77.06 211 ARG A C 1
ATOM 1476 O O . ARG A 1 211 ? 23.016 -28.213 1.777 1.00 77.06 211 ARG A O 1
ATOM 1483 N N . ALA A 1 212 ? 21.247 -26.949 2.334 1.00 73.25 212 ALA A N 1
ATOM 1484 C CA . ALA A 1 212 ? 20.269 -27.734 1.578 1.00 73.25 212 ALA A CA 1
ATOM 1485 C C . ALA A 1 212 ? 20.528 -27.731 0.060 1.00 73.25 212 ALA A C 1
ATOM 1487 O O . ALA A 1 212 ? 20.177 -28.685 -0.636 1.00 73.25 212 ALA A O 1
ATOM 1488 N N . LEU A 1 213 ? 21.129 -26.658 -0.461 1.00 72.56 213 LEU A N 1
ATOM 1489 C CA . LEU A 1 213 ? 21.375 -26.480 -1.891 1.00 72.56 213 LEU A CA 1
ATOM 1490 C C . LEU A 1 213 ? 22.836 -26.714 -2.308 1.00 72.56 213 LEU A C 1
ATOM 1492 O O . LEU A 1 213 ? 23.133 -26.619 -3.496 1.00 72.56 213 LEU A O 1
ATOM 1496 N N . GLY A 1 214 ? 23.738 -27.014 -1.368 1.00 70.19 214 GLY A N 1
ATOM 1497 C CA . GLY A 1 214 ? 25.175 -27.133 -1.649 1.00 70.19 214 GLY A CA 1
ATOM 1498 C C . GLY A 1 214 ? 25.822 -25.800 -2.053 1.00 70.19 214 GLY A C 1
ATOM 1499 O O . GLY A 1 214 ? 26.720 -25.766 -2.890 1.00 70.19 214 GLY A O 1
ATOM 1500 N N . GLY A 1 215 ? 25.317 -24.691 -1.509 1.00 78.75 215 GLY A N 1
ATOM 1501 C CA . GLY A 1 215 ? 25.787 -23.332 -1.762 1.00 78.75 215 GLY A CA 1
ATOM 1502 C C . GLY A 1 215 ? 26.571 -22.723 -0.604 1.00 78.75 215 GLY A C 1
ATOM 1503 O O . GLY A 1 215 ? 26.701 -23.303 0.471 1.00 78.75 215 GLY A O 1
ATOM 1504 N N . ALA A 1 216 ? 27.042 -21.500 -0.815 1.00 69.06 216 ALA A N 1
ATOM 1505 C CA . ALA A 1 216 ? 27.695 -20.670 0.185 1.00 69.06 216 ALA A CA 1
ATOM 1506 C C . ALA A 1 216 ? 26.829 -19.453 0.538 1.00 69.06 216 ALA A C 1
ATOM 1508 O O . ALA A 1 216 ? 26.106 -18.911 -0.305 1.00 69.06 216 ALA A O 1
ATOM 1509 N N . VAL A 1 217 ? 26.926 -19.002 1.788 1.00 69.38 217 VAL A N 1
ATOM 1510 C CA . VAL A 1 217 ? 26.343 -17.730 2.225 1.00 69.38 217 VAL A CA 1
ATOM 1511 C C . VAL A 1 217 ? 27.401 -16.645 2.109 1.00 69.38 217 VAL A C 1
ATOM 1513 O O . VAL A 1 217 ? 28.485 -16.771 2.669 1.00 69.38 217 VAL A O 1
ATOM 1516 N N . ILE A 1 218 ? 27.065 -15.557 1.427 1.00 71.50 218 ILE A N 1
ATOM 1517 C CA . ILE A 1 218 ? 27.843 -14.323 1.444 1.00 71.50 218 ILE A CA 1
ATOM 1518 C C . ILE A 1 218 ? 27.129 -13.339 2.364 1.00 71.50 218 ILE A C 1
ATOM 1520 O O . ILE A 1 218 ? 25.965 -12.990 2.139 1.00 71.50 218 ILE A O 1
ATOM 1524 N N . ALA A 1 219 ? 27.828 -12.910 3.412 1.00 57.88 219 ALA A N 1
ATOM 1525 C CA . ALA A 1 219 ? 27.358 -11.857 4.297 1.00 57.88 219 ALA A CA 1
ATOM 1526 C C . ALA A 1 219 ? 27.450 -10.503 3.578 1.00 57.88 219 ALA A C 1
ATOM 1528 O O . ALA A 1 219 ? 28.506 -10.139 3.066 1.00 57.88 219 ALA A O 1
ATOM 1529 N N . GLY A 1 220 ? 26.339 -9.768 3.519 1.00 54.75 220 GLY A N 1
ATOM 1530 C CA . GLY A 1 220 ? 26.284 -8.433 2.929 1.00 54.75 220 GLY A CA 1
ATOM 1531 C C . GLY A 1 220 ? 25.207 -7.595 3.614 1.00 54.75 220 GLY A C 1
ATOM 1532 O O . GLY A 1 220 ? 24.082 -7.577 3.113 1.00 54.75 220 GLY A O 1
ATOM 1533 N N . PRO A 1 221 ? 25.493 -6.941 4.758 1.00 45.72 221 PRO A N 1
ATOM 1534 C CA . PRO A 1 221 ? 24.482 -6.201 5.511 1.00 45.72 221 PRO A CA 1
ATOM 1535 C C . PRO A 1 221 ? 23.697 -5.244 4.593 1.00 45.72 221 PRO A C 1
ATOM 1537 O O . PRO A 1 221 ? 24.312 -4.546 3.785 1.00 45.72 221 PRO A O 1
ATOM 1540 N N . PRO A 1 222 ? 22.348 -5.234 4.656 1.00 57.56 222 PRO A N 1
ATOM 1541 C CA . PRO A 1 222 ? 21.486 -5.864 5.667 1.00 57.56 222 PRO A CA 1
ATOM 1542 C C . PRO A 1 222 ? 20.975 -7.288 5.332 1.00 57.56 222 PRO A C 1
ATOM 1544 O O . PRO A 1 222 ? 20.045 -7.764 5.980 1.00 57.56 222 PRO A O 1
ATOM 1547 N N . VAL A 1 223 ? 21.518 -7.984 4.323 1.00 72.88 223 VAL A N 1
ATOM 1548 C CA . VAL A 1 223 ? 21.001 -9.292 3.866 1.00 72.88 223 VAL A CA 1
ATOM 1549 C C . VAL A 1 223 ? 22.079 -10.368 3.709 1.00 72.88 223 VAL A C 1
ATOM 1551 O O . VAL A 1 223 ? 23.226 -10.122 3.350 1.00 72.88 223 VAL A O 1
ATOM 1554 N N . TRP A 1 224 ? 21.691 -11.619 3.909 1.00 72.44 224 TRP A N 1
ATOM 1555 C CA . TRP A 1 224 ? 22.523 -12.783 3.634 1.00 72.44 224 TRP A CA 1
ATOM 1556 C C . TRP A 1 224 ? 22.161 -13.366 2.273 1.00 72.44 224 TRP A C 1
ATOM 1558 O O . TRP A 1 224 ? 21.010 -13.728 2.016 1.00 72.44 224 TRP A O 1
ATOM 1568 N N . ARG A 1 225 ? 23.144 -13.434 1.374 1.00 80.94 225 ARG A N 1
ATOM 1569 C CA . ARG A 1 225 ? 22.952 -13.910 0.001 1.00 80.94 225 ARG A CA 1
ATOM 1570 C C . ARG A 1 225 ? 23.411 -15.350 -0.101 1.00 80.94 225 ARG A C 1
ATOM 1572 O O . ARG A 1 225 ? 24.576 -15.642 0.139 1.00 80.94 225 ARG A O 1
ATOM 1579 N N . VAL A 1 226 ? 22.512 -16.240 -0.495 1.00 82.25 226 VAL A N 1
ATOM 1580 C CA . VAL A 1 226 ? 22.846 -17.639 -0.763 1.00 82.25 226 VAL A CA 1
ATOM 1581 C C . VAL A 1 226 ? 23.218 -17.767 -2.235 1.00 82.25 226 VAL A C 1
ATOM 1583 O O . VAL A 1 226 ? 22.421 -17.429 -3.116 1.00 82.25 226 VAL A O 1
ATOM 1586 N N . ARG A 1 227 ? 24.441 -18.226 -2.503 1.00 82.00 227 ARG A N 1
ATOM 1587 C CA . ARG A 1 227 ? 24.998 -18.425 -3.845 1.00 82.00 227 ARG A CA 1
ATOM 1588 C C . ARG A 1 227 ? 25.392 -19.880 -4.056 1.00 82.00 227 ARG A C 1
ATOM 1590 O O . ARG A 1 227 ? 25.988 -20.497 -3.183 1.00 82.00 227 ARG A O 1
ATOM 1597 N N . LEU A 1 228 ? 25.095 -20.405 -5.236 1.00 74.44 228 LEU A N 1
ATOM 1598 C CA . LEU A 1 228 ? 25.586 -21.689 -5.714 1.00 74.44 228 LEU A CA 1
ATOM 1599 C C . LEU A 1 228 ? 26.833 -21.481 -6.557 1.00 74.44 228 LEU A C 1
ATOM 1601 O O . LEU A 1 228 ? 26.850 -20.596 -7.423 1.00 74.44 228 LEU A O 1
ATOM 1605 N N . GLY A 1 229 ? 27.826 -22.332 -6.304 1.00 68.19 229 GLY A N 1
ATOM 1606 C CA . GLY A 1 229 ? 29.061 -22.400 -7.066 1.00 68.19 229 GLY A CA 1
ATOM 1607 C C . GLY A 1 229 ? 29.928 -21.146 -6.976 1.00 68.19 229 GLY A C 1
ATOM 1608 O O . GLY A 1 229 ? 29.493 -20.022 -6.701 1.00 68.19 229 GLY A O 1
ATOM 1609 N N . PRO A 1 230 ? 31.197 -21.338 -7.293 1.00 74.38 230 PRO A N 1
ATOM 1610 C CA . PRO A 1 230 ? 31.778 -20.653 -8.430 1.00 74.38 230 PRO A CA 1
ATOM 1611 C C . PRO A 1 230 ? 31.712 -21.568 -9.663 1.00 74.38 230 PRO A C 1
ATOM 1613 O O . PRO A 1 230 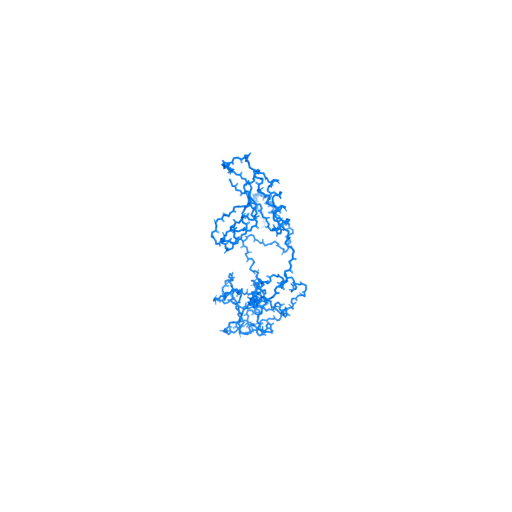? 32.210 -22.688 -9.650 1.00 74.38 230 PRO A O 1
ATOM 1616 N N . TYR A 1 231 ? 31.079 -21.090 -10.731 1.00 76.25 231 TYR A N 1
ATOM 1617 C CA . TYR A 1 231 ? 30.980 -21.741 -12.034 1.00 76.25 231 TYR A CA 1
ATOM 1618 C C . TYR A 1 231 ? 31.922 -21.045 -13.027 1.00 76.25 231 TYR A C 1
ATOM 1620 O O . TYR A 1 231 ? 31.844 -19.825 -13.184 1.00 76.25 231 TYR A O 1
ATOM 1628 N N . PRO A 1 232 ? 32.788 -21.786 -13.737 1.00 62.59 232 PRO A N 1
ATOM 1629 C CA . PRO A 1 232 ? 33.770 -21.187 -14.642 1.00 62.59 232 PRO A CA 1
ATOM 1630 C C . PRO A 1 232 ? 33.152 -20.669 -15.949 1.00 62.59 232 PRO A C 1
ATOM 1632 O O . PRO A 1 232 ? 33.745 -19.836 -16.625 1.00 62.59 232 PRO A O 1
ATOM 1635 N N . THR A 1 233 ? 31.959 -21.143 -16.327 1.00 66.12 233 THR A N 1
ATOM 1636 C CA . THR A 1 233 ? 31.306 -20.794 -17.596 1.00 66.12 233 THR A CA 1
ATOM 1637 C C . THR A 1 233 ? 29.828 -20.460 -17.399 1.00 66.12 233 THR A C 1
ATOM 1639 O O . THR A 1 233 ? 29.166 -20.989 -16.502 1.00 66.12 233 THR A O 1
ATOM 1642 N N . LEU A 1 234 ? 29.290 -19.591 -18.262 1.00 62.31 234 LEU A N 1
ATOM 1643 C CA . LEU A 1 234 ? 27.879 -19.198 -18.226 1.00 62.31 234 LEU A CA 1
ATOM 1644 C C . LEU A 1 234 ? 26.928 -20.399 -18.416 1.00 62.31 234 LEU A C 1
ATOM 1646 O O . LEU A 1 234 ? 26.015 -20.537 -17.603 1.00 62.31 234 LEU A O 1
ATOM 1650 N N . PRO A 1 235 ? 27.157 -21.332 -19.368 1.00 67.06 235 PRO A N 1
ATOM 1651 C CA . PRO A 1 235 ? 26.287 -22.500 -19.525 1.00 67.06 235 PRO A CA 1
ATOM 1652 C C . PRO A 1 235 ? 26.247 -23.412 -18.288 1.00 67.06 235 PRO A C 1
ATOM 1654 O O . PRO A 1 235 ? 25.247 -24.085 -18.044 1.00 67.06 235 PRO A O 1
ATOM 1657 N N . ALA A 1 236 ? 27.320 -23.460 -17.488 1.00 66.75 236 ALA A N 1
ATOM 1658 C CA . ALA A 1 236 ? 27.319 -24.193 -16.220 1.00 66.75 236 ALA A CA 1
ATOM 1659 C C . ALA A 1 236 ? 26.446 -23.492 -15.162 1.00 66.75 236 ALA A C 1
ATOM 1661 O O . ALA A 1 236 ? 25.663 -24.149 -14.474 1.00 66.75 236 ALA A O 1
ATOM 1662 N N . ALA A 1 237 ? 26.512 -22.159 -15.084 1.00 72.00 237 ALA A N 1
ATOM 1663 C CA . A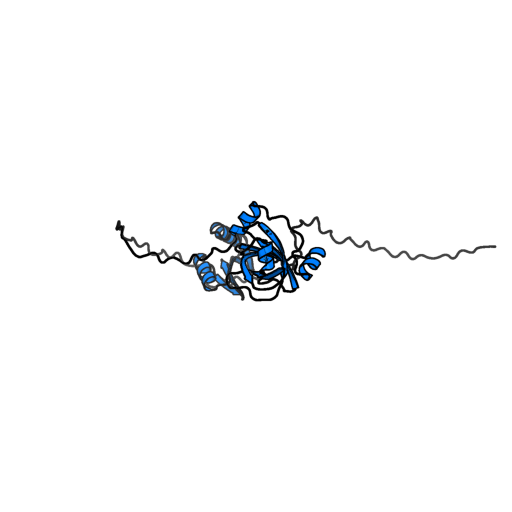LA A 1 237 ? 25.656 -21.369 -14.202 1.00 72.00 237 ALA A CA 1
ATOM 1664 C C . ALA A 1 237 ? 24.174 -21.407 -14.621 1.00 72.00 237 ALA A C 1
ATOM 1666 O O . ALA A 1 237 ? 23.293 -21.448 -13.766 1.00 72.00 237 ALA A O 1
ATOM 1667 N N . GLU A 1 238 ? 23.870 -21.449 -15.919 1.00 66.62 238 GLU A N 1
ATOM 1668 C CA . GLU A 1 238 ? 22.495 -21.581 -16.417 1.00 66.62 238 GLU A CA 1
ATOM 1669 C C . GLU A 1 238 ? 21.870 -22.929 -16.064 1.00 66.62 238 GLU A C 1
ATOM 1671 O O . GLU A 1 238 ? 20.725 -22.967 -15.609 1.00 66.62 238 GLU A O 1
ATOM 1676 N N . ARG A 1 239 ? 22.629 -24.026 -16.184 1.00 70.75 239 ARG A N 1
ATOM 1677 C CA . ARG A 1 239 ? 22.184 -25.346 -15.712 1.00 70.75 239 ARG A CA 1
ATOM 1678 C C . ARG A 1 239 ? 21.898 -25.326 -14.213 1.00 70.75 239 ARG A C 1
ATOM 1680 O O . ARG A 1 239 ? 20.823 -25.739 -13.794 1.00 70.75 239 ARG A O 1
ATOM 1687 N N . ALA A 1 240 ? 22.799 -24.756 -13.415 1.00 70.50 240 ALA A N 1
ATOM 1688 C CA . ALA A 1 240 ? 22.590 -24.615 -11.976 1.00 70.50 240 ALA A CA 1
ATOM 1689 C C . ALA A 1 240 ? 21.371 -23.742 -11.623 1.00 70.50 240 ALA A C 1
ATOM 1691 O O . ALA A 1 240 ? 20.629 -24.054 -10.691 1.00 70.50 240 ALA A O 1
ATOM 1692 N N . LYS A 1 241 ? 21.112 -22.674 -12.387 1.00 71.69 241 LYS A N 1
ATOM 1693 C CA . LYS A 1 241 ? 19.899 -21.856 -12.257 1.00 71.69 241 LYS A CA 1
ATOM 1694 C C . LYS A 1 241 ? 18.641 -22.652 -12.610 1.00 71.69 241 LYS A C 1
ATOM 1696 O O . LYS A 1 241 ? 17.654 -22.554 -11.885 1.00 71.69 241 LYS A O 1
ATOM 1701 N N . ALA A 1 242 ? 18.659 -23.436 -13.686 1.00 71.00 242 ALA A N 1
ATOM 1702 C CA . ALA A 1 242 ? 17.535 -24.290 -14.065 1.00 71.00 242 ALA A CA 1
ATOM 1703 C C . ALA A 1 242 ? 17.249 -25.348 -12.988 1.00 71.00 242 ALA A C 1
ATOM 1705 O O . ALA A 1 242 ? 16.095 -25.590 -12.642 1.00 71.00 242 ALA A O 1
ATOM 1706 N N . ASP A 1 243 ? 18.291 -25.928 -12.399 1.00 70.44 243 ASP A N 1
ATOM 1707 C CA . ASP A 1 243 ? 18.184 -26.888 -11.301 1.00 70.44 243 ASP A CA 1
ATOM 1708 C C . ASP A 1 243 ? 17.609 -26.243 -10.034 1.00 70.44 243 ASP A C 1
ATOM 1710 O O . ASP A 1 243 ? 16.727 -26.816 -9.390 1.00 70.44 243 ASP A O 1
ATOM 1714 N N . ALA A 1 244 ? 18.049 -25.026 -9.704 1.00 71.25 244 ALA A N 1
ATOM 1715 C CA . ALA A 1 244 ? 17.467 -24.234 -8.627 1.00 71.25 244 ALA A CA 1
ATOM 1716 C C . ALA A 1 244 ? 15.987 -23.911 -8.907 1.00 71.25 244 ALA A C 1
ATOM 1718 O O . ALA A 1 244 ? 15.147 -24.054 -8.018 1.00 71.25 244 ALA A O 1
ATOM 1719 N N . ALA A 1 245 ? 15.634 -23.569 -10.148 1.00 68.75 245 ALA A N 1
ATOM 1720 C CA . ALA A 1 245 ? 14.255 -23.307 -10.551 1.00 68.75 245 ALA A CA 1
ATOM 1721 C C . ALA A 1 245 ? 13.355 -24.543 -10.393 1.00 68.75 245 ALA A C 1
ATOM 1723 O O . ALA A 1 245 ? 12.261 -24.425 -9.841 1.00 68.75 245 ALA A O 1
ATOM 1724 N N . ARG A 1 246 ? 13.835 -25.739 -10.770 1.00 69.75 246 ARG A N 1
ATOM 1725 C CA . ARG A 1 246 ? 13.115 -27.011 -10.547 1.00 69.75 246 ARG A CA 1
ATOM 1726 C C . ARG A 1 246 ? 12.876 -27.312 -9.065 1.00 69.75 246 ARG A C 1
ATOM 1728 O O . ARG A 1 246 ? 11.923 -28.003 -8.729 1.00 69.75 246 ARG A O 1
ATOM 1735 N N . ARG A 1 247 ? 13.712 -26.766 -8.178 1.00 67.62 247 ARG A N 1
ATOM 1736 C CA . ARG A 1 247 ? 13.588 -26.873 -6.714 1.00 67.62 247 ARG A CA 1
ATOM 1737 C C . ARG A 1 247 ? 12.735 -25.758 -6.091 1.00 67.62 247 ARG A C 1
ATOM 1739 O O . ARG A 1 247 ? 12.694 -25.640 -4.873 1.00 67.62 247 ARG A O 1
ATOM 1746 N N . GLY A 1 248 ? 12.069 -24.938 -6.909 1.00 64.50 248 GLY A N 1
ATOM 1747 C CA . GLY A 1 248 ? 11.203 -23.846 -6.454 1.00 64.50 248 GLY A CA 1
ATOM 1748 C C . GLY A 1 248 ? 11.887 -22.478 -6.366 1.00 64.50 248 GLY A C 1
ATOM 1749 O O . GLY A 1 248 ? 11.238 -21.497 -6.014 1.00 64.50 248 GLY A O 1
ATOM 1750 N N . TYR A 1 249 ? 13.165 -22.367 -6.738 1.00 73.81 249 TYR A N 1
ATOM 1751 C CA . TYR A 1 249 ? 13.928 -21.112 -6.727 1.00 73.81 249 TYR A CA 1
ATOM 1752 C C . TYR A 1 249 ? 13.978 -20.472 -8.121 1.00 73.81 249 TYR A C 1
ATOM 1754 O O . TYR A 1 249 ? 15.044 -20.167 -8.652 1.00 73.81 249 TYR A O 1
ATOM 1762 N N . ALA A 1 250 ? 12.810 -20.263 -8.738 1.00 63.56 250 ALA A N 1
ATOM 1763 C CA . ALA A 1 250 ? 12.698 -19.705 -10.093 1.00 63.56 250 ALA A CA 1
ATOM 1764 C C . ALA A 1 250 ? 13.252 -18.268 -10.224 1.00 63.56 250 ALA A C 1
ATOM 1766 O O . ALA A 1 250 ? 13.601 -17.835 -11.319 1.00 63.56 250 ALA A O 1
ATOM 1767 N N . GLY A 1 251 ? 13.379 -17.547 -9.103 1.00 67.69 251 GLY A N 1
ATOM 1768 C CA . GLY A 1 251 ? 13.990 -16.215 -9.027 1.00 67.69 251 GLY A CA 1
ATOM 1769 C C . GLY A 1 251 ? 15.524 -16.205 -8.971 1.00 67.69 251 GLY A C 1
ATOM 1770 O O . GLY A 1 251 ? 16.110 -15.146 -8.748 1.00 67.69 251 GLY A O 1
ATOM 1771 N N . ALA A 1 252 ? 16.187 -17.354 -9.138 1.00 76.00 252 ALA A N 1
ATOM 1772 C CA . ALA A 1 252 ? 17.640 -17.432 -9.095 1.00 76.00 252 ALA A CA 1
ATOM 1773 C C . ALA A 1 252 ? 18.294 -16.613 -10.227 1.00 76.00 252 ALA A C 1
ATOM 1775 O O . ALA A 1 252 ? 17.890 -16.670 -11.391 1.00 76.00 252 ALA A O 1
ATOM 1776 N N . THR A 1 253 ? 19.327 -15.844 -9.892 1.00 81.38 253 THR A N 1
ATOM 1777 C CA . THR A 1 253 ? 20.012 -14.915 -10.802 1.00 81.38 253 THR A CA 1
ATOM 1778 C C . THR A 1 253 ? 21.486 -15.260 -10.927 1.00 81.38 253 THR A C 1
ATOM 1780 O O . THR A 1 253 ? 22.125 -15.655 -9.958 1.00 81.38 253 THR A O 1
ATOM 1783 N N . ILE A 1 254 ? 22.037 -15.122 -12.131 1.00 76.06 254 ILE A N 1
ATOM 1784 C CA . ILE A 1 254 ? 23.461 -15.356 -12.376 1.00 76.06 254 ILE A CA 1
ATOM 1785 C C . ILE A 1 254 ? 24.209 -14.054 -12.083 1.00 76.06 254 ILE A C 1
ATOM 1787 O O . ILE A 1 254 ? 23.877 -13.005 -12.627 1.00 76.06 254 ILE A O 1
ATOM 1791 N N . VAL A 1 255 ? 25.211 -14.129 -11.216 1.00 77.00 255 VAL A N 1
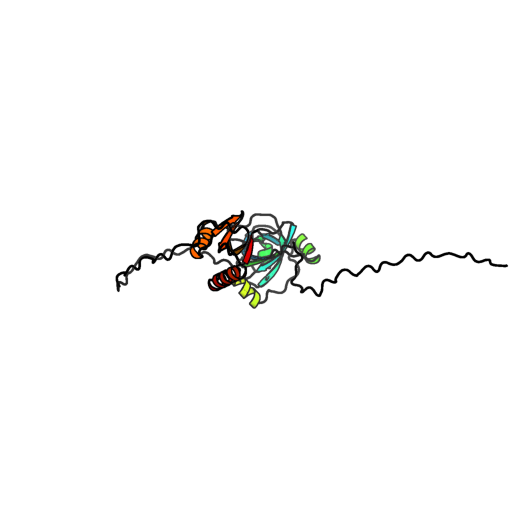ATOM 1792 C CA . VAL A 1 255 ? 26.071 -13.023 -10.801 1.00 77.00 255 VAL A CA 1
ATOM 1793 C C . VAL A 1 255 ? 27.482 -13.326 -11.277 1.00 77.00 255 VAL A C 1
ATOM 1795 O O . VAL A 1 255 ? 28.047 -14.358 -10.916 1.00 77.00 255 VAL A O 1
ATOM 1798 N N . ARG A 1 256 ? 28.058 -12.429 -12.075 1.00 76.81 256 ARG A N 1
ATOM 1799 C CA . ARG A 1 256 ? 29.466 -12.509 -12.471 1.00 76.81 256 ARG A CA 1
ATOM 1800 C C . ARG A 1 256 ? 30.326 -11.890 -11.376 1.00 76.81 256 ARG A C 1
ATOM 1802 O O . ARG A 1 256 ? 30.003 -10.803 -10.902 1.00 76.81 256 ARG A O 1
ATOM 1809 N N . PHE A 1 257 ? 31.398 -12.562 -10.985 1.00 68.94 257 PHE A N 1
ATOM 1810 C CA . PHE A 1 257 ? 32.437 -11.967 -10.152 1.00 68.94 257 PHE A CA 1
ATOM 1811 C C . PHE A 1 257 ? 33.690 -11.724 -11.003 1.00 68.94 257 PHE A C 1
ATOM 1813 O O . PHE A 1 257 ? 33.949 -12.526 -11.913 1.00 68.94 257 PHE A O 1
ATOM 1820 N N . PRO A 1 258 ? 34.355 -10.572 -10.789 1.00 55.38 258 PRO A N 1
ATOM 1821 C CA . PRO A 1 258 ? 35.553 -10.193 -11.521 1.00 55.38 258 PRO A CA 1
ATOM 1822 C C . PRO A 1 258 ? 36.698 -11.136 -11.219 1.00 55.38 258 PRO A C 1
ATOM 1824 O O . PRO A 1 258 ? 36.579 -11.881 -10.213 1.00 55.38 258 PRO A O 1
#

Radius of gyration: 30.31 Å; Cα contacts (8 Å, |Δi|>4): 423; chains: 1; bounding box: 56×114×82 Å

Secondary structure (DSSP, 8-state):
------------------PPPPP-----TT---TT----EEEEEEEEE--SSSEEEETTPPTTSEEEEEETTT--EEEEEE---PPPTT-SEEEEHHHHHHHTSS--EEEEEEEPPPHHHHHHHHTT---SPPPPPPHHHHHHHHTTSPPP-------------------------------S-TT---SSEEEEEEEEES-HHHHHHHHHHHT-EEEEETTEEEEEEEEESSHHHHHHHHHHHHHTT-TT-EEEEE-

Solvent-accessible surface area (backbone atoms only — not comparable to full-atom values): 15689 Å² total; per-residue (Å²): 143,82,91,81,84,84,85,80,84,78,82,81,74,85,79,76,81,74,74,76,74,82,73,81,63,94,71,59,98,80,73,71,66,95,82,72,81,81,51,71,49,62,23,33,36,42,76,37,99,45,87,31,31,30,32,21,40,81,94,59,66,54,83,40,36,28,38,38,31,30,52,86,74,23,27,38,43,64,27,39,25,42,76,72,83,50,59,89,91,38,49,28,27,26,9,53,52,36,29,51,75,41,73,40,91,52,52,49,32,37,44,28,64,49,86,73,52,75,67,33,50,55,26,41,74,70,44,34,75,37,73,87,49,80,59,54,54,70,71,57,38,57,57,51,60,72,59,39,74,79,76,85,70,80,75,72,78,80,78,80,84,80,85,82,83,82,82,90,77,82,87,80,84,76,75,80,80,77,87,73,86,82,88,64,93,78,75,75,67,70,48,33,25,23,25,38,52,46,75,33,84,39,66,68,61,23,49,54,50,10,63,77,68,70,30,46,66,45,86,47,90,89,34,25,31,20,28,36,64,86,23,84,42,66,72,57,30,50,51,52,33,51,54,38,28,77,73,72,30,68,80,36,41,83,42,76,46,101

Sequence (258 aa):
MKSLVSLVLILSAPVTAQEPPPGDGPRGSSQIAAGEARFDVVGRADVAQMPGIFVIARGLPAGGYAEVTALDTGRTIVANVADGEVAEGRVAMLSVDAAAVLGGATGGVRVRRVVALAQDIAQLRAGRAGEPRPDAPPALLAALRKKLPATPVPATPPASERKSAATSRKPAAVRPASAEPVVAPGAVVRSGYSVQVAAVSSADRAMTLARALGGAVIAGPPVWRVRLGPYPTLPAAERAKADAARRGYAGATIVRFP

Mean predicted aligned error: 20.11 Å

Foldseek 3Di:
DDDDDDDDDDDDDDPPPDDPDPDPPDDDPPDDPPPDDKDKDKEFEFEDADAFWEKEFPPDDAQFKKWKAQLVQLWIFIGGHHDDDGDPRHGMYTYPQNQVNNPHGGTMMMITTDHDDPQQVVQRVVSHTGDTDDGHDPVVSVVSVVVYPDPPPPPPPPDDDDDDDDDDDDDDDPDDPDPDDDDDDDPPLVKAKKKFLDKAQDPVVLVVVLVVLVWDWDDDPRTITTIHDRDHDPVVNVVSQVVSVVVVSVVIDMDIDD

Nearest PDB structures (foldseek):
  6opc-assembly1_F  TM=7.879E-01  e=1.425E-02  Saccharomyces cerevisiae
  6opc-assembly1_A  TM=7.968E-01  e=2.186E-02  Saccharomyces cerevisiae
  6opc-assembly1_D  TM=7.968E-01  e=3.154E-02  Saccharomyces cerevisiae
  6opc-assembly1_E  TM=7.879E-01  e=3.154E-02  Saccharomyces cerevisiae
  1lxj-assembly1_A  TM=3.730E-01  e=7.580E-01  Saccharomyces cerevisiae